Protein AF-A0A9P7ZSE9-F1 (afdb_monomer_lite)

Foldseek 3Di:
DPDPDDDDDDPVLLVVLLVLLVLLLVLLVVLLVLLVVQCVPPPDPLSNLSVVQVNPLSVLSNVVSVVQVVQCVVVVDPDTDDLVVQLVSLVVSLVSLVRSLVVLCCSPVVVCVVVVVPPVPDPVCPVSVVVVVSSVVSSVSSVVSNVSSVVSNVSSVVVVVVVVVPDPPPDDDPDPPDPDDDDDDPDPPPDPDDDDDDPPDPPDDPPPDDPPDPDDPPPPDPCPVDDDPDDDPPDDDDDDDDDDDDDDDDDDDDDDPDDDDDDDDDDDDDDDDD

Secondary structure (DSSP, 8-state):
-PPPPPP-S-HHHHHHHHHHHHHHHHHHHHHHHHHHHHHHHT-SGGGGHHHHHTHHHHHHHHHHHHHHHHHHHHTTSS--S-HHHHHHHHHHHHHHHHHHHHHHHHHHHHHHHHHHTT-TTSTTHHHHHHHHHHHHHHHHHHHHHHHHHHHHHHHHHHHHHHHHHHSPP---------TT----------------PPTT------TT-PPPTT----------SS----------PPPPPP--------------------------PPP---

Organism: NCBI:txid2614577

pLDDT: mean 72.02, std 20.5, range [39.0, 98.5]

Radius of gyration: 32.4 Å; chains: 1; bounding box: 63×88×104 Å

Sequence (274 aa):
MKPPPPHVSPRSMWLSKVIFRILSAIFSIVLIGLSAYIGTRWGGDYYYGPLVIMLPPACVGLIWDLAEMVAVLVRGGHRGTHPGAVVAMDLLLWLGFIVAVVFYALYYLGDIYYYGSYWFEDESLSEIGKTIIISRVMIALGSIEVAIHLLLFIFGCYETSIRNRRTPPVVYIPGPMGYGMPPTSQQPQHFSQYGAHAPGQPIMLPVGQAPPAGYVAYSYGPQDGRASQQYDASTVSPPPQEPSPVHTAYTPAHGDWRNSYQPAQASGQPNVGA

Structure (mmCIF, N/CA/C/O backbone):
data_AF-A0A9P7ZSE9-F1
#
_entry.id   AF-A0A9P7ZSE9-F1
#
loop_
_atom_site.group_PDB
_atom_site.id
_atom_site.type_symbol
_atom_site.label_atom_id
_atom_site.label_alt_id
_atom_site.label_comp_id
_atom_site.label_asym_id
_atom_site.label_entity_id
_atom_site.label_seq_id
_atom_site.pdbx_PDB_ins_code
_atom_site.Cartn_x
_atom_site.Cartn_y
_atom_site.Cartn_z
_atom_site.occupancy
_atom_site.B_iso_or_equiv
_atom_site.auth_seq_id
_atom_site.auth_comp_id
_atom_site.auth_asym_id
_atom_site.auth_atom_id
_atom_site.pdbx_PDB_model_num
ATOM 1 N N . MET A 1 1 ? -33.580 2.553 22.063 1.00 53.19 1 MET A N 1
ATOM 2 C CA . MET A 1 1 ? -32.300 2.089 21.479 1.00 53.19 1 MET A CA 1
ATOM 3 C C . MET A 1 1 ? -31.166 2.647 22.325 1.00 53.19 1 MET A C 1
ATOM 5 O O . MET A 1 1 ? -31.126 3.854 22.520 1.00 53.19 1 MET A O 1
ATOM 9 N N . LYS A 1 2 ? -30.307 1.800 22.904 1.00 57.03 2 LYS A N 1
ATOM 10 C CA . LYS A 1 2 ? -29.176 2.269 23.719 1.00 57.03 2 LYS A CA 1
ATOM 11 C C . LYS A 1 2 ? -28.122 2.862 22.773 1.00 57.03 2 LYS A C 1
ATOM 13 O O . LYS A 1 2 ? -27.769 2.173 21.812 1.00 57.03 2 LYS A O 1
ATOM 18 N N . PRO A 1 3 ? -27.651 4.106 22.982 1.00 58.75 3 PRO A N 1
ATOM 19 C CA . PRO A 1 3 ? -26.607 4.666 22.141 1.00 58.75 3 PRO A CA 1
ATOM 20 C C . PRO A 1 3 ? -25.379 3.768 22.262 1.00 58.75 3 PRO A C 1
ATOM 22 O O . PRO A 1 3 ? -25.067 3.277 23.355 1.00 58.75 3 PRO A O 1
ATOM 25 N N . PRO A 1 4 ? -24.714 3.470 21.146 1.00 54.97 4 PRO A N 1
ATOM 26 C CA . PRO A 1 4 ? -23.640 2.518 21.192 1.00 54.97 4 PRO A CA 1
ATOM 27 C C . PRO A 1 4 ? -22.432 3.186 21.880 1.00 54.97 4 PRO A C 1
ATOM 29 O O . PRO A 1 4 ? -22.302 4.412 21.843 1.00 54.97 4 PRO A O 1
ATOM 32 N N . PRO A 1 5 ? -21.562 2.410 22.547 1.00 60.94 5 PRO A N 1
ATOM 33 C CA . PRO A 1 5 ? -20.561 2.962 23.452 1.00 60.94 5 PRO A CA 1
ATOM 34 C C . PRO A 1 5 ? -19.643 3.982 22.753 1.00 60.94 5 PRO A C 1
ATOM 36 O O . PRO A 1 5 ? -19.322 3.803 21.565 1.00 60.94 5 PRO A O 1
ATOM 39 N N . PRO A 1 6 ? -19.248 5.055 23.469 1.00 60.56 6 PRO A N 1
ATOM 40 C CA . PRO A 1 6 ? -18.463 6.145 22.912 1.00 60.56 6 PRO A CA 1
ATOM 41 C C . PRO A 1 6 ? -17.130 5.625 22.377 1.00 60.56 6 PRO A C 1
ATOM 43 O O . PRO A 1 6 ? -16.455 4.801 22.994 1.00 60.56 6 PRO A O 1
ATOM 46 N N . HIS A 1 7 ? -16.786 6.093 21.181 1.00 58.97 7 HIS A N 1
ATOM 47 C CA . HIS A 1 7 ? -15.551 5.733 20.504 1.00 58.97 7 HIS A CA 1
ATOM 48 C C . HIS A 1 7 ? -14.333 6.164 21.328 1.00 58.97 7 HIS A C 1
ATOM 50 O O . HIS A 1 7 ? -14.293 7.258 21.884 1.00 58.97 7 HIS A O 1
ATOM 56 N N . VAL A 1 8 ? -13.333 5.288 21.374 1.00 66.00 8 VAL A N 1
ATOM 57 C CA . VAL A 1 8 ? -12.271 5.317 22.382 1.00 66.00 8 VAL A CA 1
ATOM 58 C C . VAL A 1 8 ? -10.878 5.627 21.819 1.00 66.00 8 VAL A C 1
ATOM 60 O O . VAL A 1 8 ? -9.921 5.660 22.598 1.00 66.00 8 VAL A O 1
ATOM 63 N N . SER A 1 9 ? -10.741 5.841 20.502 1.00 72.94 9 SER A N 1
ATOM 64 C CA . SER A 1 9 ? -9.459 6.231 19.898 1.00 72.94 9 SER A CA 1
ATOM 65 C C . SER A 1 9 ? -9.289 7.765 19.881 1.00 72.94 9 SER A C 1
ATOM 67 O O . SER A 1 9 ? -10.264 8.485 19.626 1.00 72.94 9 SER A O 1
ATOM 69 N N . PRO A 1 10 ? -8.086 8.288 20.205 1.00 84.44 10 PRO A N 1
ATOM 70 C CA . PRO A 1 10 ? -7.788 9.717 20.137 1.00 84.44 10 PRO A CA 1
ATOM 71 C C . PRO A 1 10 ? -7.936 10.258 18.710 1.00 84.44 10 PRO A C 1
ATOM 73 O O . PRO A 1 10 ? -7.556 9.593 17.747 1.00 84.44 10 PRO A O 1
ATOM 76 N N . ARG A 1 11 ? -8.407 11.504 18.564 1.00 85.62 11 ARG A N 1
ATOM 77 C CA . ARG A 1 11 ? -8.577 12.152 17.246 1.00 85.62 11 ARG A CA 1
ATOM 78 C C . ARG A 1 11 ? -7.286 12.197 16.422 1.00 85.62 11 ARG A C 1
ATOM 80 O O . ARG A 1 11 ? -7.346 12.052 15.208 1.00 85.62 11 ARG A O 1
ATOM 87 N N . SER A 1 12 ? -6.135 12.373 17.073 1.00 88.88 12 SER A N 1
ATOM 88 C CA . SER A 1 12 ? -4.824 12.405 16.412 1.00 88.88 12 SER A CA 1
ATOM 89 C C . SER A 1 12 ? -4.481 11.078 15.738 1.00 88.88 12 SER A C 1
ATOM 91 O O . SER A 1 12 ? -4.048 11.076 14.594 1.00 88.88 12 SER A O 1
ATOM 93 N N . MET A 1 13 ? -4.742 9.951 16.404 1.00 87.62 13 MET A N 1
ATOM 94 C CA . MET A 1 13 ? -4.498 8.615 15.855 1.00 87.62 13 MET A CA 1
ATOM 95 C C . MET A 1 13 ? -5.380 8.335 14.640 1.00 87.62 13 MET A C 1
ATOM 97 O O . MET A 1 13 ? -4.898 7.848 13.619 1.00 87.62 13 MET A O 1
ATOM 101 N N . TRP A 1 14 ? -6.664 8.690 14.738 1.00 88.00 14 TRP A N 1
ATOM 102 C CA . TRP A 1 14 ? -7.587 8.574 13.614 1.00 88.00 14 TRP A CA 1
ATOM 103 C C . TRP A 1 14 ? -7.123 9.416 12.417 1.00 88.00 14 TRP A C 1
ATOM 105 O O . TRP A 1 14 ? -7.073 8.909 11.299 1.00 88.00 14 TRP A O 1
ATOM 115 N N . LEU A 1 15 ? -6.717 10.668 12.656 1.00 91.25 15 LEU A N 1
ATOM 116 C CA . LEU A 1 15 ? -6.238 11.559 11.602 1.00 91.25 15 LEU A CA 1
ATOM 117 C C . LEU A 1 15 ? -4.964 11.024 10.936 1.00 91.25 15 LEU A C 1
ATOM 119 O O . LEU A 1 15 ? -4.900 10.978 9.711 1.00 91.25 15 LEU A O 1
ATOM 123 N N . SER A 1 16 ? -3.978 10.570 11.718 1.00 93.00 16 SER A N 1
ATOM 124 C CA . SER A 1 16 ? -2.752 9.972 11.176 1.00 93.00 16 SER A CA 1
ATOM 125 C C . SER A 1 16 ? -3.065 8.778 10.277 1.00 93.00 16 SER A C 1
ATOM 127 O O . SER A 1 16 ? -2.546 8.705 9.168 1.00 93.00 16 SER A O 1
ATOM 129 N N . LYS A 1 17 ? -3.965 7.884 10.704 1.00 91.06 17 LYS A N 1
ATOM 130 C CA . LYS A 1 17 ? -4.388 6.734 9.895 1.00 91.06 17 LYS A CA 1
ATOM 131 C C . LYS A 1 17 ? -4.985 7.170 8.553 1.00 91.06 17 LYS A C 1
ATOM 133 O O . LYS A 1 17 ? -4.623 6.608 7.524 1.00 91.06 17 LYS A O 1
ATOM 138 N N . VAL A 1 18 ? -5.863 8.175 8.553 1.00 92.81 18 VAL A N 1
ATOM 139 C CA . VAL A 1 18 ? -6.465 8.710 7.318 1.00 92.81 18 VAL A CA 1
ATOM 140 C C . VAL A 1 18 ? -5.400 9.309 6.396 1.00 92.81 18 VAL A C 1
ATOM 142 O O . VAL A 1 18 ? -5.420 9.041 5.199 1.00 92.81 18 VAL A O 1
ATOM 145 N N . ILE A 1 19 ? -4.441 10.062 6.941 1.00 95.94 19 ILE A N 1
ATOM 146 C CA . ILE A 1 19 ? -3.346 10.650 6.155 1.00 95.94 19 ILE A CA 1
ATOM 147 C C . ILE A 1 19 ? -2.501 9.555 5.496 1.00 95.94 19 ILE A C 1
ATOM 149 O O . ILE A 1 19 ? -2.250 9.626 4.295 1.00 95.94 19 ILE A O 1
ATOM 153 N N . PHE A 1 20 ? -2.105 8.522 6.245 1.00 96.31 20 PHE A N 1
ATOM 154 C CA . PHE A 1 20 ? -1.320 7.413 5.695 1.00 96.31 20 PHE A CA 1
ATOM 155 C C . PHE A 1 20 ? -2.062 6.655 4.588 1.00 96.31 20 PHE A C 1
ATOM 157 O O . PHE A 1 20 ? -1.445 6.314 3.586 1.00 96.31 20 PHE A O 1
ATOM 164 N N . ARG A 1 21 ? -3.382 6.464 4.719 1.00 95.44 21 ARG A N 1
ATOM 165 C CA . ARG A 1 21 ? -4.220 5.858 3.668 1.00 95.44 21 ARG A CA 1
ATOM 166 C C . ARG A 1 21 ? -4.267 6.691 2.392 1.00 95.44 21 ARG A C 1
ATOM 168 O O . ARG A 1 21 ? -4.155 6.147 1.304 1.00 95.44 21 ARG A O 1
ATOM 175 N N . ILE A 1 22 ? -4.414 8.010 2.516 1.00 96.94 22 ILE A N 1
ATOM 176 C CA . ILE A 1 22 ? -4.432 8.906 1.351 1.00 96.94 22 ILE A CA 1
ATOM 177 C C . ILE A 1 22 ? -3.069 8.900 0.652 1.00 96.94 22 ILE A C 1
ATOM 179 O O . ILE A 1 22 ? -3.011 8.844 -0.573 1.00 96.94 22 ILE A O 1
ATOM 183 N N . LEU A 1 23 ? -1.976 8.944 1.419 1.00 97.25 23 LEU A N 1
ATOM 184 C CA . LEU A 1 23 ? -0.624 8.891 0.860 1.00 97.25 23 LEU A CA 1
ATOM 185 C C . LEU A 1 23 ? -0.355 7.564 0.140 1.00 97.25 23 LEU A C 1
ATOM 187 O O . LEU A 1 23 ? 0.152 7.594 -0.977 1.00 97.25 23 LEU A O 1
ATOM 191 N N . SER A 1 24 ? -0.743 6.436 0.740 1.00 97.81 24 SER A N 1
ATOM 192 C CA . SER A 1 24 ? -0.636 5.109 0.116 1.00 97.81 24 SER A CA 1
ATOM 193 C C . SER A 1 24 ? -1.448 5.038 -1.182 1.00 97.81 24 SER A C 1
ATOM 195 O O . SER A 1 24 ? -0.899 4.752 -2.241 1.00 97.81 24 SER A O 1
ATOM 197 N N . ALA A 1 25 ? -2.704 5.497 -1.181 1.00 97.81 25 ALA A N 1
ATOM 198 C CA . ALA A 1 25 ? -3.510 5.557 -2.401 1.00 97.81 25 ALA A CA 1
ATOM 199 C C . ALA A 1 25 ? -2.848 6.389 -3.522 1.00 97.81 25 ALA A C 1
ATOM 201 O O . ALA A 1 25 ? -2.865 5.984 -4.687 1.00 97.81 25 ALA A O 1
ATOM 202 N N . ILE A 1 26 ? -2.234 7.534 -3.193 1.00 98.19 26 ILE A N 1
ATOM 203 C CA . ILE A 1 26 ? -1.509 8.368 -4.168 1.00 98.19 26 ILE A CA 1
ATOM 204 C C . ILE A 1 26 ? -0.297 7.617 -4.731 1.00 98.19 26 ILE A C 1
ATOM 206 O O . ILE A 1 26 ? -0.114 7.584 -5.951 1.00 98.19 26 ILE A O 1
ATOM 210 N N . PHE A 1 27 ? 0.525 7.006 -3.878 1.00 97.81 27 PHE A N 1
ATOM 211 C CA . PHE A 1 27 ? 1.708 6.266 -4.322 1.00 97.81 27 PHE A CA 1
ATOM 212 C C . PHE A 1 27 ? 1.340 5.038 -5.152 1.00 97.81 27 PHE A C 1
ATOM 214 O O . PHE A 1 27 ? 1.951 4.819 -6.200 1.00 97.81 27 PHE A O 1
ATOM 221 N N . SER A 1 28 ? 0.285 4.320 -4.780 1.00 97.81 28 SER A N 1
ATOM 222 C CA . SER A 1 28 ? -0.258 3.210 -5.558 1.00 97.81 28 SER A CA 1
ATOM 223 C C . SER A 1 28 ? -0.744 3.650 -6.945 1.00 97.81 28 SER A C 1
ATOM 225 O O . SER A 1 28 ? -0.414 2.997 -7.935 1.00 97.81 28 SER A O 1
ATOM 227 N N . ILE A 1 29 ? -1.431 4.795 -7.074 1.00 98.06 29 ILE A N 1
ATOM 228 C CA . ILE A 1 29 ? -1.812 5.355 -8.389 1.00 98.06 29 ILE A CA 1
ATOM 229 C C . ILE A 1 29 ? -0.571 5.671 -9.235 1.00 98.06 29 ILE A C 1
ATOM 231 O O . ILE A 1 29 ? -0.534 5.340 -10.424 1.00 98.06 29 ILE A O 1
ATOM 235 N N . VAL A 1 30 ? 0.459 6.280 -8.638 1.00 97.81 30 VAL A N 1
ATOM 236 C CA . VAL A 1 30 ? 1.716 6.581 -9.341 1.00 97.81 30 VAL A CA 1
ATOM 237 C C . VAL A 1 30 ? 2.416 5.292 -9.781 1.00 97.81 30 VAL A C 1
ATOM 239 O O . VAL A 1 30 ? 2.847 5.203 -10.928 1.00 97.81 30 VAL A O 1
ATOM 242 N N . LEU A 1 31 ? 2.482 4.270 -8.924 1.00 97.00 31 LEU A N 1
ATOM 243 C CA . LEU A 1 31 ? 3.073 2.971 -9.256 1.00 97.00 31 LEU A CA 1
ATOM 244 C C . LEU A 1 31 ? 2.327 2.270 -10.395 1.00 97.00 31 LEU A C 1
ATOM 246 O O . LEU A 1 31 ? 2.973 1.742 -11.302 1.00 97.00 31 LEU A O 1
ATOM 250 N N . ILE A 1 32 ? 0.992 2.304 -10.395 1.00 97.19 32 ILE A N 1
ATOM 251 C CA . ILE A 1 32 ? 0.166 1.777 -11.492 1.00 97.19 32 ILE A CA 1
ATOM 252 C C . ILE A 1 32 ? 0.481 2.526 -12.793 1.00 97.19 32 ILE A C 1
ATOM 254 O O . ILE A 1 32 ? 0.742 1.894 -13.817 1.00 97.19 32 ILE A O 1
ATOM 258 N N . GLY A 1 33 ? 0.517 3.862 -12.751 1.00 95.94 33 GLY A N 1
ATOM 259 C CA . GLY A 1 33 ? 0.819 4.698 -13.913 1.00 95.94 33 GLY A CA 1
ATOM 260 C C . GLY A 1 33 ? 2.215 4.446 -14.489 1.00 95.94 33 GLY A C 1
ATOM 261 O O . GLY A 1 33 ? 2.354 4.279 -15.699 1.00 95.94 33 GLY A O 1
ATOM 262 N N . LEU A 1 34 ? 3.240 4.351 -13.636 1.00 94.25 34 LEU A N 1
ATOM 263 C CA . LEU A 1 34 ? 4.611 4.047 -14.060 1.00 94.25 34 LEU A CA 1
ATOM 264 C C . LEU A 1 34 ? 4.739 2.622 -14.614 1.00 94.25 34 LEU A C 1
ATOM 266 O O . LEU A 1 34 ? 5.392 2.426 -15.639 1.00 94.25 34 LEU A O 1
ATOM 270 N N . SER A 1 35 ? 4.068 1.646 -13.995 1.00 93.00 35 SER A N 1
ATOM 271 C CA . SER A 1 35 ? 4.046 0.260 -14.485 1.00 93.00 35 SER A CA 1
ATOM 272 C C . SER A 1 35 ? 3.395 0.171 -15.868 1.00 93.00 35 SER A C 1
ATOM 274 O O . SER A 1 35 ? 3.948 -0.451 -16.775 1.00 93.00 35 SER A O 1
ATOM 276 N N . ALA A 1 36 ? 2.253 0.843 -16.058 1.00 92.56 36 ALA A N 1
ATOM 277 C CA . ALA A 1 36 ? 1.565 0.925 -17.345 1.00 92.56 36 ALA A CA 1
ATOM 278 C C . ALA A 1 36 ? 2.401 1.662 -18.403 1.00 92.56 36 ALA A C 1
ATOM 280 O O . ALA A 1 36 ? 2.474 1.219 -19.550 1.00 92.56 36 ALA A O 1
ATOM 281 N N . TYR A 1 37 ? 3.068 2.755 -18.023 1.00 91.25 37 TYR A N 1
ATOM 282 C CA . TYR A 1 37 ? 3.947 3.506 -18.917 1.00 91.25 37 TYR A CA 1
ATOM 283 C C . TYR A 1 37 ? 5.105 2.644 -19.432 1.00 91.25 37 TYR A C 1
ATOM 285 O O . TYR A 1 37 ? 5.305 2.562 -20.644 1.00 91.25 37 TYR A O 1
ATOM 293 N N . ILE A 1 38 ? 5.830 1.952 -18.544 1.00 87.31 38 ILE A N 1
ATOM 294 C CA . ILE A 1 38 ? 6.940 1.079 -18.960 1.00 87.31 38 ILE A CA 1
ATOM 295 C C . ILE A 1 38 ? 6.422 -0.054 -19.851 1.00 87.31 38 ILE A C 1
ATOM 297 O O . ILE A 1 38 ? 6.959 -0.270 -20.938 1.00 87.31 38 ILE A O 1
ATOM 301 N N . GLY A 1 39 ? 5.352 -0.731 -19.427 1.00 85.94 39 GLY A N 1
ATOM 302 C CA . GLY A 1 39 ? 4.828 -1.894 -20.140 1.00 85.94 39 GLY A CA 1
ATOM 303 C C . GLY A 1 39 ? 4.244 -1.592 -21.522 1.00 85.94 39 GLY A C 1
ATOM 304 O O . GLY A 1 39 ? 4.263 -2.456 -22.393 1.00 85.94 39 GLY A O 1
ATOM 305 N N . THR A 1 40 ? 3.744 -0.374 -21.752 1.00 86.12 40 THR A N 1
ATOM 306 C CA . THR A 1 40 ? 3.218 0.040 -23.068 1.00 86.12 40 THR A CA 1
ATOM 307 C C . THR A 1 40 ? 4.285 0.629 -23.983 1.00 86.12 40 THR A C 1
ATOM 309 O O . THR A 1 40 ? 4.188 0.487 -25.202 1.00 86.12 40 THR A O 1
ATOM 312 N N . ARG A 1 41 ? 5.306 1.291 -23.426 1.00 82.38 41 ARG A N 1
ATOM 313 C CA . ARG A 1 41 ? 6.327 1.988 -24.216 1.00 82.38 41 ARG A CA 1
ATOM 314 C C . ARG A 1 41 ? 7.380 1.050 -24.803 1.00 82.38 41 ARG A C 1
ATOM 316 O O . ARG A 1 41 ? 7.856 1.311 -25.905 1.00 82.38 41 ARG A O 1
ATOM 323 N N . TRP A 1 42 ? 7.721 -0.017 -24.088 1.00 72.31 42 TRP A N 1
ATOM 324 C CA . TRP A 1 42 ? 8.862 -0.887 -24.390 1.00 72.31 42 TRP A CA 1
ATOM 325 C C . TRP A 1 42 ? 8.432 -2.316 -24.732 1.00 72.31 42 TRP A C 1
ATOM 327 O O . TRP A 1 42 ? 9.071 -3.263 -24.300 1.00 72.31 42 TRP A O 1
ATOM 337 N N . GLY A 1 43 ? 7.320 -2.470 -25.464 1.00 56.97 43 GLY A N 1
ATOM 338 C CA . GLY A 1 43 ? 6.690 -3.761 -25.772 1.00 56.97 43 GLY A CA 1
ATOM 339 C C . GLY A 1 43 ? 7.691 -4.850 -26.178 1.00 56.97 43 GLY A C 1
ATOM 340 O O . GLY A 1 43 ? 8.187 -4.864 -27.301 1.00 56.97 43 GLY A O 1
ATOM 341 N N . GLY A 1 44 ? 7.985 -5.745 -25.237 1.00 66.38 44 GLY A N 1
ATOM 342 C CA . GLY A 1 44 ? 8.951 -6.831 -25.343 1.00 66.38 44 GLY A CA 1
ATOM 343 C C . GLY A 1 44 ? 8.979 -7.613 -24.030 1.00 66.38 44 GLY A C 1
ATOM 344 O O . GLY A 1 44 ? 8.745 -7.037 -22.966 1.00 66.38 44 GLY A O 1
ATOM 345 N N . ASP A 1 45 ? 9.250 -8.918 -24.099 1.00 65.12 45 ASP A N 1
ATOM 346 C CA . ASP A 1 45 ? 9.060 -9.865 -22.985 1.00 65.12 45 ASP A CA 1
ATOM 347 C C . ASP A 1 45 ? 9.769 -9.447 -21.681 1.00 65.12 45 ASP A C 1
ATOM 349 O O . ASP A 1 45 ? 9.260 -9.676 -20.584 1.00 65.12 45 ASP A O 1
ATOM 353 N N . TYR A 1 46 ? 10.901 -8.746 -21.792 1.00 64.06 46 TYR A N 1
ATOM 354 C CA . TYR A 1 46 ? 11.692 -8.258 -20.657 1.00 64.06 46 TYR A CA 1
ATOM 355 C C . TYR A 1 46 ? 11.068 -7.076 -19.894 1.00 64.06 46 TYR A C 1
ATOM 357 O O . TYR A 1 46 ? 11.369 -6.882 -18.714 1.00 64.06 46 TYR A O 1
ATOM 365 N N . TYR A 1 47 ? 10.189 -6.291 -20.524 1.00 71.25 47 TYR A N 1
ATOM 366 C CA . TYR A 1 47 ? 9.665 -5.035 -19.966 1.00 71.25 47 TYR A CA 1
ATOM 367 C C . TYR A 1 47 ? 8.312 -5.184 -19.259 1.00 71.25 47 TYR A C 1
ATOM 369 O O . TYR A 1 47 ? 7.782 -4.210 -18.723 1.00 71.25 47 TYR A O 1
ATOM 377 N N . TYR A 1 48 ? 7.769 -6.404 -19.190 1.00 81.38 48 TYR A N 1
ATOM 378 C CA . TYR A 1 48 ? 6.559 -6.708 -18.418 1.00 81.38 48 TYR A CA 1
ATOM 379 C C . TYR A 1 48 ? 6.829 -6.913 -16.920 1.00 81.38 48 TYR A C 1
ATOM 381 O O . TYR A 1 48 ? 5.883 -6.964 -16.135 1.00 81.38 48 TYR A O 1
ATOM 389 N N . GLY A 1 49 ? 8.095 -6.968 -16.491 1.00 83.94 49 GLY A N 1
ATOM 390 C CA . GLY A 1 49 ? 8.483 -7.122 -15.083 1.00 83.94 49 GLY A CA 1
ATOM 391 C C . GLY A 1 49 ? 7.750 -6.184 -14.102 1.00 83.94 49 GLY A C 1
ATOM 392 O O . GLY A 1 49 ? 7.165 -6.678 -13.138 1.00 83.94 49 GLY A O 1
ATOM 393 N N . PRO A 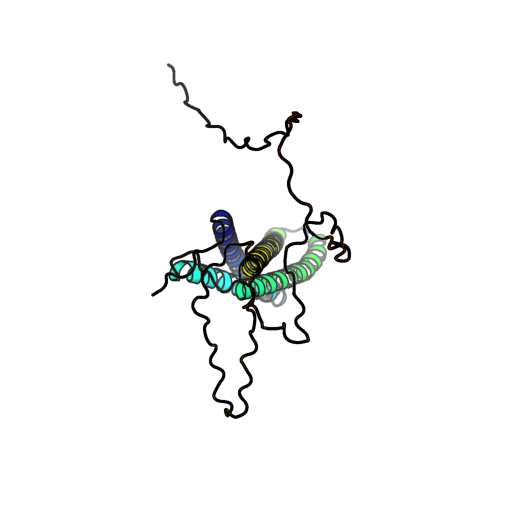1 50 ? 7.681 -4.857 -14.338 1.00 85.56 50 PRO A N 1
ATOM 394 C CA . PRO A 1 50 ? 6.969 -3.932 -13.456 1.00 85.5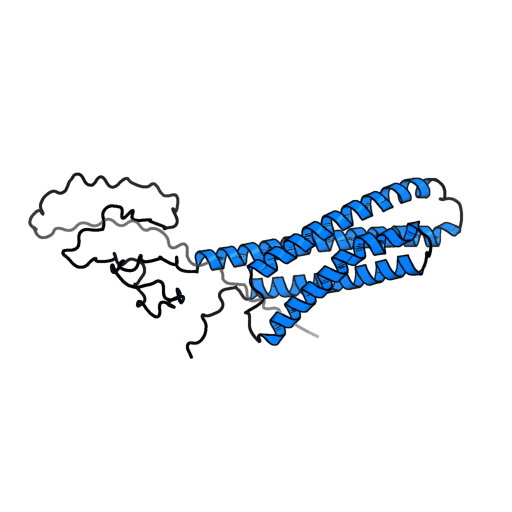6 50 PRO A CA 1
ATOM 395 C C . PRO A 1 50 ? 5.460 -4.212 -13.414 1.00 85.56 50 PRO A C 1
ATOM 397 O O . PRO A 1 50 ? 4.851 -4.154 -12.347 1.00 85.56 50 PRO A O 1
ATOM 400 N N . LEU A 1 51 ? 4.863 -4.581 -14.554 1.00 88.12 51 LEU A N 1
ATOM 401 C CA . LEU A 1 51 ? 3.443 -4.933 -14.644 1.00 88.12 51 LEU A CA 1
ATOM 402 C C . LEU A 1 51 ? 3.104 -6.222 -13.894 1.00 88.12 51 LEU A C 1
ATOM 404 O O . LEU A 1 51 ? 2.012 -6.336 -13.355 1.00 88.12 51 LEU A O 1
ATOM 408 N N . VAL A 1 52 ? 4.009 -7.195 -13.852 1.00 91.25 52 VAL A N 1
ATOM 409 C CA . VAL A 1 52 ? 3.744 -8.473 -13.176 1.00 91.25 52 VAL A CA 1
ATOM 410 C C . VAL A 1 52 ? 4.067 -8.391 -11.685 1.00 91.25 52 VAL A C 1
ATOM 412 O O . VAL A 1 52 ? 3.366 -8.986 -10.872 1.00 91.25 52 VAL A O 1
ATOM 415 N N . ILE A 1 53 ? 5.107 -7.643 -11.312 1.00 93.12 53 ILE A N 1
ATOM 416 C CA . ILE A 1 53 ? 5.635 -7.633 -9.942 1.00 93.12 53 ILE A CA 1
ATOM 417 C C . ILE A 1 53 ? 5.012 -6.510 -9.101 1.00 93.12 53 ILE A C 1
ATOM 419 O O . ILE A 1 53 ? 4.568 -6.760 -7.983 1.00 93.12 53 ILE A O 1
ATOM 423 N N . MET A 1 54 ? 4.965 -5.278 -9.621 1.00 94.50 54 MET A N 1
ATOM 424 C CA . MET A 1 54 ? 4.562 -4.092 -8.845 1.00 94.50 54 MET A CA 1
ATOM 425 C C . MET A 1 54 ? 3.070 -3.775 -8.978 1.00 94.50 54 MET A C 1
ATOM 427 O O . MET A 1 54 ? 2.470 -3.253 -8.039 1.00 94.50 54 MET A O 1
ATOM 431 N N . LEU A 1 55 ? 2.452 -4.112 -10.115 1.00 95.12 55 LEU A N 1
ATOM 432 C CA . LEU A 1 55 ? 1.037 -3.818 -10.352 1.00 95.12 55 LEU A CA 1
ATOM 433 C C . LEU A 1 55 ? 0.093 -4.563 -9.392 1.00 95.12 55 LEU A C 1
ATOM 435 O O . LEU A 1 55 ? -0.799 -3.904 -8.857 1.00 95.12 55 LEU A O 1
ATOM 439 N N . PRO A 1 56 ? 0.241 -5.881 -9.122 1.00 96.56 56 PRO A N 1
ATOM 440 C CA . PRO A 1 56 ? -0.701 -6.578 -8.249 1.00 96.56 56 PRO A CA 1
ATOM 441 C C . PRO A 1 56 ? -0.795 -5.992 -6.829 1.00 96.56 56 PRO A C 1
ATOM 443 O O . PRO A 1 56 ? -1.914 -5.667 -6.423 1.00 96.56 56 PRO A O 1
ATOM 446 N N . PRO A 1 57 ? 0.306 -5.787 -6.072 1.00 97.19 57 PRO A N 1
ATOM 447 C CA . PRO A 1 57 ? 0.206 -5.205 -4.735 1.00 97.19 57 PRO A CA 1
ATOM 448 C C . PRO A 1 57 ? -0.288 -3.753 -4.765 1.00 97.19 57 PRO A C 1
ATOM 450 O O . PRO A 1 57 ? -1.080 -3.393 -3.900 1.00 97.19 57 PRO A O 1
ATOM 453 N N . ALA A 1 58 ? 0.075 -2.951 -5.775 1.00 97.62 58 ALA A N 1
ATOM 454 C CA . ALA A 1 58 ? -0.426 -1.579 -5.912 1.00 97.62 58 ALA A CA 1
ATOM 455 C C . ALA A 1 58 ? -1.944 -1.531 -6.165 1.00 97.62 58 ALA A C 1
ATOM 457 O O . ALA A 1 58 ? -2.653 -0.726 -5.566 1.00 97.62 58 ALA A O 1
ATOM 458 N N . CYS A 1 59 ? -2.476 -2.424 -7.005 1.00 98.00 59 CYS A N 1
ATOM 459 C CA . CYS A 1 59 ? -3.916 -2.524 -7.244 1.00 98.00 59 CYS A CA 1
ATOM 460 C C . CYS A 1 59 ? -4.674 -2.992 -5.996 1.00 98.00 59 CYS A C 1
ATOM 462 O O . CYS A 1 59 ? -5.702 -2.409 -5.650 1.00 98.00 59 CYS A O 1
ATOM 464 N N . VAL A 1 60 ? -4.180 -4.030 -5.311 1.00 98.12 60 VAL A N 1
ATOM 465 C CA . VAL A 1 60 ? -4.813 -4.527 -4.077 1.00 98.12 60 VAL A CA 1
ATOM 466 C C . VAL A 1 60 ? -4.747 -3.463 -2.978 1.00 98.12 60 VAL A C 1
ATOM 468 O O . VAL A 1 60 ? -5.751 -3.246 -2.299 1.00 98.12 60 VAL A O 1
ATOM 471 N N . GLY A 1 61 ? -3.615 -2.765 -2.847 1.00 97.62 61 GLY A N 1
ATOM 472 C CA . GLY A 1 61 ? -3.427 -1.649 -1.918 1.00 97.62 61 GLY A CA 1
ATOM 473 C C . GLY A 1 61 ? -4.408 -0.514 -2.185 1.00 97.62 61 GLY A C 1
ATOM 474 O O . GLY A 1 61 ? -5.167 -0.141 -1.294 1.00 97.62 61 GLY A O 1
ATOM 475 N N . LEU A 1 62 ? -4.513 -0.066 -3.439 1.00 97.94 62 LEU A N 1
ATOM 476 C CA . LEU A 1 62 ? -5.448 0.987 -3.831 1.00 97.94 62 LEU A CA 1
ATOM 477 C C . LEU A 1 62 ? -6.911 0.608 -3.561 1.00 97.94 62 LEU A C 1
ATOM 479 O O . LEU A 1 62 ? -7.665 1.408 -3.007 1.00 97.94 62 LEU A O 1
ATOM 483 N N . ILE A 1 63 ? -7.328 -0.610 -3.926 1.00 97.88 63 ILE A N 1
ATOM 484 C CA . ILE A 1 63 ? -8.693 -1.092 -3.652 1.00 97.88 63 ILE A CA 1
ATOM 485 C C . ILE A 1 63 ? -8.955 -1.101 -2.145 1.00 97.88 63 ILE A C 1
ATOM 487 O O . ILE A 1 63 ? -10.030 -0.692 -1.700 1.00 97.88 63 ILE A O 1
ATOM 491 N N . TRP A 1 64 ? -7.980 -1.555 -1.361 1.00 97.25 64 TRP A N 1
ATOM 492 C CA . TRP A 1 64 ? -8.082 -1.612 0.089 1.00 97.25 64 TRP A CA 1
ATOM 493 C C . TRP A 1 64 ? -8.174 -0.217 0.726 1.00 97.25 64 TRP A C 1
ATOM 495 O O . TRP A 1 64 ? -9.060 0.020 1.552 1.00 97.25 64 TRP A O 1
ATOM 505 N N . ASP A 1 65 ? -7.335 0.729 0.305 1.00 96.31 65 ASP A N 1
ATOM 506 C CA . ASP A 1 65 ? -7.370 2.101 0.810 1.00 96.31 65 ASP A CA 1
ATOM 507 C C . ASP A 1 65 ? -8.688 2.794 0.465 1.00 96.31 65 ASP A C 1
ATOM 509 O O . ASP A 1 65 ? -9.294 3.433 1.329 1.00 96.31 65 ASP A O 1
ATOM 513 N N . LEU A 1 66 ? -9.194 2.602 -0.758 1.00 95.25 66 LEU A N 1
ATOM 514 C CA . LEU A 1 66 ? -10.506 3.106 -1.164 1.00 95.25 66 LEU A CA 1
ATOM 515 C C . LEU A 1 66 ? -11.635 2.470 -0.348 1.00 95.25 66 LEU A C 1
ATOM 517 O O . LEU A 1 66 ? -12.538 3.182 0.093 1.00 95.25 66 LEU A O 1
ATOM 521 N N . ALA A 1 67 ? -11.587 1.158 -0.101 1.00 94.62 67 ALA A N 1
ATOM 522 C CA . ALA A 1 67 ? -12.586 0.471 0.713 1.00 94.62 67 ALA A CA 1
ATOM 523 C C . ALA A 1 67 ? -12.625 1.022 2.148 1.00 94.62 67 ALA A C 1
ATOM 525 O O . ALA A 1 67 ? -13.708 1.272 2.684 1.00 94.62 67 ALA A O 1
ATOM 526 N N . GLU A 1 68 ? -11.462 1.278 2.753 1.00 92.94 68 GLU A N 1
ATOM 527 C CA . GLU A 1 68 ? -11.374 1.868 4.091 1.00 92.94 68 GLU A CA 1
ATOM 528 C C . GLU A 1 68 ? -11.841 3.334 4.094 1.00 92.94 68 GLU A C 1
ATOM 530 O O . GLU A 1 68 ? -12.595 3.735 4.985 1.00 92.94 68 GLU A O 1
ATOM 535 N N . MET A 1 69 ? -11.468 4.130 3.084 1.00 90.56 69 MET A N 1
ATOM 536 C CA . MET A 1 69 ? -11.943 5.512 2.938 1.00 90.56 69 MET A CA 1
ATOM 537 C C . MET A 1 69 ? -13.469 5.566 2.797 1.00 90.56 69 MET A C 1
ATOM 539 O O . MET A 1 69 ? -14.128 6.323 3.512 1.00 90.56 69 MET A O 1
ATOM 543 N N . VAL A 1 70 ? -14.051 4.719 1.946 1.00 92.50 70 VAL A N 1
ATOM 544 C CA . VAL A 1 70 ? -15.507 4.610 1.778 1.00 92.50 70 VAL A CA 1
ATOM 545 C C . VAL A 1 70 ? -16.171 4.158 3.079 1.00 92.50 70 VAL A C 1
ATOM 547 O O . VAL A 1 70 ? -17.184 4.735 3.476 1.00 92.50 70 VAL A O 1
ATOM 550 N N . ALA A 1 71 ? -15.596 3.186 3.792 1.00 91.25 71 ALA A N 1
ATOM 551 C CA . ALA A 1 71 ? -16.128 2.731 5.075 1.00 91.25 71 ALA A CA 1
ATOM 552 C C . ALA A 1 71 ? -16.164 3.855 6.125 1.00 91.25 71 ALA A C 1
ATOM 554 O O . ALA A 1 71 ? -17.130 3.944 6.888 1.00 91.25 71 ALA A O 1
ATOM 555 N N . VAL A 1 72 ? -15.149 4.725 6.146 1.00 87.19 72 VAL A N 1
ATOM 556 C CA . VAL A 1 72 ? -15.097 5.903 7.028 1.00 87.19 72 VAL A CA 1
ATOM 557 C C . VAL A 1 72 ? -16.150 6.943 6.633 1.00 87.19 72 VAL A C 1
ATOM 559 O O . VAL A 1 72 ? -16.834 7.466 7.514 1.00 87.19 72 VAL A O 1
ATOM 562 N N . LEU A 1 73 ? -16.323 7.212 5.335 1.00 87.00 73 LEU A N 1
ATOM 563 C CA . LEU A 1 73 ? -17.300 8.189 4.838 1.00 87.00 73 LEU A CA 1
ATOM 564 C C . LEU A 1 73 ? -18.748 7.737 5.081 1.00 87.00 73 LEU A C 1
ATOM 566 O O . LEU A 1 73 ? -19.554 8.502 5.607 1.00 87.00 73 LEU A O 1
ATOM 570 N N . VAL A 1 74 ? -19.077 6.483 4.753 1.00 89.88 74 VAL A N 1
ATOM 571 C CA . VAL A 1 74 ? -20.452 5.955 4.840 1.00 89.88 74 VAL A CA 1
ATOM 572 C C . VAL A 1 74 ? -20.911 5.789 6.287 1.00 89.88 74 VAL A C 1
ATOM 574 O O . VAL A 1 74 ? -22.077 6.025 6.599 1.00 89.88 74 VAL A O 1
ATOM 577 N N . ARG A 1 75 ? -20.018 5.393 7.202 1.00 83.81 75 ARG A N 1
ATOM 578 C CA . ARG A 1 75 ? -20.398 5.147 8.604 1.00 83.81 75 ARG A CA 1
ATOM 579 C C . ARG A 1 75 ? -20.509 6.418 9.448 1.00 83.81 75 ARG A C 1
ATOM 581 O O . ARG A 1 75 ? -20.849 6.306 10.627 1.00 83.81 75 ARG A O 1
ATOM 588 N N . GLY A 1 76 ? -20.264 7.599 8.867 1.00 63.94 76 GLY A N 1
ATOM 589 C CA . GLY A 1 76 ? -20.595 8.902 9.461 1.00 63.94 76 GLY A CA 1
ATOM 590 C C . GLY A 1 76 ? -19.995 9.147 10.849 1.00 63.94 76 GLY A C 1
ATOM 591 O O . GLY A 1 76 ? -20.529 9.922 11.638 1.00 63.94 76 GLY A O 1
ATOM 592 N N . GLY A 1 77 ? -18.908 8.455 11.188 1.00 63.25 77 GLY A N 1
ATOM 593 C CA . GLY A 1 77 ? -18.312 8.486 12.515 1.00 63.25 77 GLY A CA 1
ATOM 594 C C . GLY A 1 77 ? -17.021 7.684 12.570 1.00 63.25 77 GLY A C 1
ATOM 595 O O . GLY A 1 77 ? -16.724 6.894 11.681 1.00 63.25 77 GLY A O 1
ATOM 596 N N . HIS A 1 78 ? -16.260 7.840 13.656 1.00 65.38 78 HIS A N 1
ATOM 597 C CA . HIS A 1 78 ? -14.969 7.171 13.883 1.00 65.38 78 HIS A CA 1
ATOM 598 C C . HIS A 1 78 ? -15.044 5.622 13.969 1.00 65.38 78 HIS A C 1
ATOM 600 O O . HIS A 1 78 ? -14.113 4.966 14.424 1.00 65.38 78 HIS A O 1
ATOM 606 N N . ARG A 1 79 ? -16.156 4.993 13.571 1.00 67.50 79 ARG A N 1
ATOM 607 C CA . ARG A 1 79 ? -16.332 3.537 13.546 1.00 67.50 79 ARG A CA 1
ATOM 608 C C . ARG A 1 79 ? -15.914 2.986 12.187 1.00 67.50 79 ARG A C 1
ATOM 610 O O . ARG A 1 79 ? -16.749 2.745 11.319 1.00 67.50 79 ARG A O 1
ATOM 617 N N . GLY A 1 80 ? -14.606 2.802 12.033 1.00 69.50 80 GLY A N 1
ATOM 618 C CA . GLY A 1 80 ? -14.011 2.153 10.866 1.00 69.50 80 GLY A CA 1
ATOM 619 C C . GLY A 1 80 ? -14.297 0.650 10.784 1.00 69.50 80 GLY A C 1
ATOM 620 O O . GLY A 1 80 ? -15.045 0.079 11.586 1.00 69.50 80 GLY A O 1
ATOM 621 N N . THR A 1 81 ? -13.683 0.015 9.790 1.00 84.38 81 THR A N 1
ATOM 622 C CA . THR A 1 81 ? -13.665 -1.438 9.578 1.00 84.38 81 THR A CA 1
ATOM 623 C C . THR A 1 81 ? -13.176 -2.184 10.822 1.00 84.38 81 THR A C 1
ATOM 625 O O . THR A 1 81 ? -12.521 -1.617 11.702 1.00 84.38 81 THR A O 1
ATOM 628 N N . HIS A 1 82 ? -13.545 -3.463 10.943 1.00 87.31 82 HIS A N 1
ATOM 629 C CA . HIS A 1 82 ? -13.145 -4.293 12.077 1.00 87.31 82 HIS A CA 1
ATOM 630 C C . HIS A 1 82 ? -11.616 -4.234 12.260 1.00 87.31 82 HIS A C 1
ATOM 632 O O . HIS A 1 82 ? -10.891 -4.467 11.292 1.00 87.31 82 HIS A O 1
ATOM 638 N N . PRO A 1 83 ? -11.102 -3.949 13.472 1.00 85.81 83 PRO A N 1
ATOM 639 C CA . PRO A 1 83 ? -9.682 -3.666 13.682 1.00 85.81 83 PRO A CA 1
ATOM 640 C C . PRO A 1 83 ? -8.809 -4.861 13.289 1.00 85.81 83 PRO A C 1
ATOM 642 O O . PRO A 1 83 ? -7.761 -4.679 12.687 1.00 85.81 83 PRO A O 1
ATOM 645 N N . GLY A 1 84 ? -9.293 -6.088 13.516 1.00 89.56 84 GLY A N 1
ATOM 646 C CA . GLY A 1 84 ? -8.600 -7.298 13.073 1.00 89.56 84 GLY A CA 1
ATOM 647 C C . GLY A 1 84 ? -8.513 -7.447 11.549 1.00 89.56 84 GLY A C 1
ATOM 648 O O . GLY A 1 84 ? -7.504 -7.932 11.055 1.00 89.56 84 GLY A O 1
ATOM 649 N N . ALA A 1 85 ? -9.524 -6.995 10.794 1.00 92.12 85 ALA A N 1
ATOM 650 C CA . ALA A 1 85 ? -9.477 -7.049 9.330 1.00 92.12 85 ALA A CA 1
ATOM 651 C C . ALA A 1 85 ? -8.457 -6.045 8.780 1.00 92.12 85 ALA A C 1
ATOM 653 O O . ALA A 1 85 ? -7.705 -6.370 7.869 1.00 92.12 85 ALA A O 1
ATOM 654 N N . VAL A 1 86 ? -8.386 -4.860 9.397 1.00 93.00 86 VAL A N 1
ATOM 655 C CA . VAL A 1 86 ? -7.384 -3.845 9.056 1.00 93.00 86 VAL A CA 1
ATOM 656 C C . VAL A 1 86 ? -5.971 -4.370 9.292 1.00 93.00 86 VAL A C 1
ATOM 658 O O . VAL A 1 86 ? -5.145 -4.316 8.389 1.00 93.00 86 VAL A O 1
ATOM 661 N N . VAL A 1 87 ? -5.722 -4.966 10.462 1.00 95.62 87 VAL A N 1
ATOM 662 C CA . VAL A 1 87 ? -4.422 -5.568 10.799 1.00 95.62 87 VAL A CA 1
ATOM 663 C C . VAL A 1 87 ? -4.017 -6.648 9.795 1.00 95.62 87 VAL A C 1
ATOM 665 O O . VAL A 1 87 ? -2.879 -6.648 9.335 1.00 95.62 87 VAL A O 1
ATOM 668 N N . ALA A 1 88 ? -4.931 -7.558 9.446 1.00 96.50 88 ALA A N 1
ATOM 669 C CA . ALA A 1 88 ? -4.630 -8.651 8.524 1.00 96.50 88 ALA A CA 1
ATOM 670 C C . ALA A 1 88 ? -4.290 -8.148 7.111 1.00 96.50 88 ALA A C 1
ATOM 672 O O . ALA A 1 88 ? -3.322 -8.614 6.513 1.00 96.50 88 ALA A O 1
ATOM 673 N N . MET A 1 89 ? -5.056 -7.183 6.595 1.00 96.50 89 MET A N 1
ATOM 674 C CA . MET A 1 89 ? -4.846 -6.644 5.250 1.00 96.50 89 MET A CA 1
ATOM 675 C C . MET A 1 89 ? -3.574 -5.803 5.147 1.00 96.50 89 MET A C 1
ATOM 677 O O . MET A 1 89 ? -2.820 -5.983 4.194 1.00 96.50 89 MET A O 1
ATOM 681 N N . ASP A 1 90 ? -3.282 -4.948 6.133 1.00 96.81 90 ASP A N 1
ATOM 682 C CA . ASP A 1 90 ? -2.039 -4.166 6.132 1.00 96.81 90 ASP A CA 1
ATOM 683 C C . ASP A 1 90 ? -0.799 -5.059 6.266 1.00 96.81 90 ASP A C 1
ATOM 685 O O . ASP A 1 90 ? 0.212 -4.791 5.625 1.00 96.81 90 ASP A O 1
ATOM 689 N N . LEU A 1 91 ? -0.881 -6.154 7.033 1.00 97.31 91 LEU A N 1
ATOM 690 C CA . LEU A 1 91 ? 0.198 -7.142 7.112 1.00 97.31 91 LEU A CA 1
ATOM 691 C C . LEU A 1 91 ? 0.431 -7.843 5.765 1.00 97.31 91 LEU A C 1
ATOM 693 O O . LEU A 1 91 ? 1.576 -8.020 5.350 1.00 97.31 91 LEU A O 1
ATOM 697 N N . LEU A 1 92 ? -0.648 -8.242 5.084 1.00 97.81 92 LEU A N 1
ATOM 698 C CA . LEU A 1 92 ? -0.570 -8.895 3.777 1.00 97.81 92 LEU A CA 1
ATOM 699 C C . LEU A 1 92 ? 0.011 -7.950 2.722 1.00 97.81 92 LEU A C 1
ATOM 701 O O . LEU A 1 92 ? 0.895 -8.355 1.970 1.00 97.81 92 LEU A O 1
ATOM 705 N N . LEU A 1 93 ? -0.442 -6.695 2.695 1.00 97.44 93 LEU A N 1
ATOM 706 C CA . LEU A 1 93 ? 0.080 -5.668 1.792 1.00 97.44 93 LEU A CA 1
ATOM 707 C C . LEU A 1 93 ? 1.545 -5.352 2.088 1.00 97.44 93 LEU A C 1
ATOM 709 O O . LEU A 1 93 ? 2.346 -5.300 1.162 1.00 97.44 93 LEU A O 1
ATOM 713 N N . TRP A 1 94 ? 1.923 -5.231 3.361 1.00 98.38 94 TRP A N 1
ATOM 714 C CA . TRP A 1 94 ? 3.313 -5.040 3.769 1.00 98.38 94 TRP A CA 1
ATOM 715 C C . TRP A 1 94 ? 4.229 -6.157 3.247 1.00 98.38 94 TRP A C 1
ATOM 717 O O . TRP A 1 94 ? 5.245 -5.873 2.609 1.00 98.38 94 TRP A O 1
ATOM 727 N N . LEU A 1 95 ? 3.849 -7.424 3.450 1.00 97.94 95 LEU A N 1
ATOM 728 C CA . LEU A 1 95 ? 4.596 -8.570 2.920 1.00 97.94 95 LEU A CA 1
ATOM 729 C C . LEU A 1 95 ? 4.614 -8.578 1.387 1.00 97.94 95 LEU A C 1
ATOM 731 O O . LEU A 1 95 ? 5.665 -8.806 0.788 1.00 97.94 95 LEU A O 1
ATOM 735 N N . GLY A 1 96 ? 3.472 -8.300 0.755 1.00 97.56 96 GLY A N 1
ATOM 736 C CA . GLY A 1 96 ? 3.345 -8.233 -0.699 1.00 97.56 96 GLY A CA 1
ATOM 737 C C . GLY A 1 96 ? 4.269 -7.185 -1.316 1.00 97.56 96 GLY A C 1
ATOM 738 O O . GLY A 1 96 ? 4.988 -7.489 -2.266 1.00 97.56 96 GLY A O 1
ATOM 739 N N . PHE A 1 97 ? 4.320 -5.983 -0.739 1.00 98.06 97 PHE A N 1
ATOM 740 C CA . PHE A 1 97 ? 5.218 -4.922 -1.187 1.00 98.06 97 PHE A CA 1
ATOM 741 C C . PHE A 1 97 ? 6.689 -5.237 -0.909 1.00 98.06 97 PHE A C 1
ATOM 743 O O . PHE A 1 97 ? 7.516 -4.935 -1.763 1.00 98.06 97 PHE A O 1
ATOM 750 N N . ILE A 1 98 ? 7.043 -5.884 0.211 1.00 98.00 98 ILE A N 1
ATOM 751 C CA . ILE A 1 98 ? 8.431 -6.330 0.441 1.00 98.00 98 ILE A CA 1
ATOM 752 C C . ILE A 1 98 ? 8.870 -7.286 -0.663 1.00 98.00 98 ILE A C 1
ATOM 754 O O . ILE A 1 98 ? 9.924 -7.082 -1.266 1.00 98.00 98 ILE A O 1
ATOM 758 N N . VAL A 1 99 ? 8.062 -8.312 -0.940 1.00 97.38 99 VAL A N 1
ATOM 759 C CA . VAL A 1 99 ? 8.365 -9.289 -1.990 1.00 97.38 99 VAL A CA 1
ATOM 760 C C . VAL A 1 99 ? 8.481 -8.576 -3.335 1.00 97.38 99 VAL A C 1
ATOM 762 O O . VAL A 1 99 ? 9.491 -8.734 -4.015 1.00 97.38 99 VAL A O 1
ATOM 765 N N . ALA A 1 100 ? 7.514 -7.729 -3.689 1.00 96.12 100 ALA A N 1
ATOM 766 C CA . ALA A 1 100 ? 7.534 -7.003 -4.952 1.00 96.12 100 ALA A CA 1
ATOM 767 C C . ALA A 1 100 ? 8.770 -6.104 -5.098 1.00 96.12 100 ALA A C 1
ATOM 769 O O . ALA A 1 100 ? 9.470 -6.196 -6.102 1.00 96.12 100 ALA A O 1
ATOM 770 N N . VAL A 1 101 ? 9.094 -5.293 -4.087 1.00 96.50 101 VAL A N 1
ATOM 771 C CA . VAL A 1 101 ? 10.245 -4.379 -4.117 1.00 96.50 101 VAL A CA 1
ATOM 772 C C . VAL A 1 101 ? 11.560 -5.146 -4.195 1.00 96.50 101 VAL A C 1
ATOM 774 O O . VAL A 1 101 ? 12.410 -4.782 -5.002 1.00 96.50 101 VAL A O 1
ATOM 777 N N . VAL A 1 102 ? 11.740 -6.210 -3.406 1.00 95.69 102 VAL A N 1
ATOM 778 C CA . VAL A 1 102 ? 12.982 -7.001 -3.411 1.00 95.69 102 VAL A CA 1
ATOM 779 C C . VAL A 1 102 ? 13.166 -7.723 -4.743 1.00 95.69 102 VAL A C 1
ATOM 781 O O . VAL A 1 102 ? 14.239 -7.626 -5.334 1.00 95.69 102 VAL A O 1
ATOM 784 N N . PHE A 1 103 ? 12.135 -8.404 -5.253 1.00 93.62 103 PHE A N 1
ATOM 785 C CA . PHE A 1 103 ? 12.223 -9.083 -6.550 1.00 93.62 103 PHE A CA 1
ATOM 786 C C . PHE A 1 103 ? 12.435 -8.089 -7.692 1.00 93.62 103 PHE A C 1
ATOM 788 O O . PHE A 1 103 ? 13.296 -8.317 -8.540 1.00 93.62 103 PHE A O 1
ATOM 795 N N . TYR A 1 104 ? 11.710 -6.968 -7.693 1.00 91.69 104 TYR A N 1
ATOM 796 C CA . TYR A 1 104 ? 11.878 -5.919 -8.695 1.00 91.69 104 TYR A CA 1
ATOM 797 C C . TYR A 1 104 ? 13.285 -5.315 -8.647 1.00 91.69 104 TYR A C 1
ATOM 799 O O . TYR A 1 104 ? 13.921 -5.149 -9.686 1.00 91.69 104 TYR A O 1
ATOM 807 N N . ALA A 1 105 ? 13.801 -5.042 -7.445 1.00 91.50 105 ALA A N 1
ATOM 808 C CA . ALA A 1 105 ? 15.150 -4.538 -7.244 1.00 91.50 105 ALA A CA 1
ATOM 809 C C . ALA A 1 105 ? 16.202 -5.533 -7.745 1.00 91.50 105 ALA A C 1
ATOM 811 O O . ALA A 1 105 ? 17.059 -5.140 -8.524 1.00 91.50 105 ALA A O 1
ATOM 812 N N . LEU A 1 106 ? 16.133 -6.810 -7.362 1.00 89.19 106 LEU A N 1
ATOM 813 C CA . LEU A 1 106 ? 17.104 -7.819 -7.802 1.00 89.19 106 LEU A CA 1
ATOM 814 C C . LEU A 1 106 ? 17.073 -8.032 -9.320 1.00 89.19 106 LEU A C 1
ATOM 816 O O . LEU A 1 106 ? 18.132 -8.097 -9.941 1.00 89.19 106 LEU A O 1
ATOM 820 N N . TYR A 1 107 ? 15.876 -8.088 -9.910 1.00 84.75 107 TYR A N 1
ATOM 821 C CA . TYR A 1 107 ? 15.699 -8.257 -11.350 1.00 84.75 107 TYR A CA 1
ATOM 822 C C . TYR A 1 107 ? 16.267 -7.064 -12.135 1.00 84.75 107 TYR A C 1
ATOM 824 O O . TYR A 1 107 ? 17.064 -7.255 -13.047 1.00 84.75 107 TYR A O 1
ATOM 832 N N . TYR A 1 108 ? 15.933 -5.826 -11.746 1.00 77.94 108 TYR A N 1
ATOM 833 C CA . TYR A 1 108 ? 16.352 -4.635 -12.494 1.00 77.94 108 TYR A CA 1
ATOM 834 C C . TYR A 1 108 ? 17.750 -4.118 -12.136 1.00 77.94 108 TYR A C 1
ATOM 836 O O . TYR A 1 108 ? 18.468 -3.692 -13.033 1.00 77.94 108 TYR A O 1
ATOM 844 N N . LEU A 1 109 ? 18.175 -4.122 -10.866 1.00 72.88 109 LEU A N 1
ATOM 845 C CA . LEU A 1 109 ? 19.525 -3.656 -10.504 1.00 72.88 109 LEU A CA 1
ATOM 846 C C . LEU A 1 109 ? 20.611 -4.589 -11.045 1.00 72.88 109 LEU A C 1
ATOM 848 O O . LEU A 1 109 ? 21.667 -4.092 -11.432 1.00 72.88 109 LEU A O 1
ATOM 852 N N . GLY A 1 110 ? 20.354 -5.901 -11.102 1.00 68.94 110 GLY A N 1
ATOM 853 C CA . GLY A 1 110 ? 21.288 -6.863 -11.688 1.00 68.94 110 GLY A CA 1
ATOM 854 C C . GLY A 1 110 ? 21.519 -6.609 -13.178 1.00 68.94 110 GLY A C 1
ATOM 855 O O . GLY A 1 110 ? 22.663 -6.542 -13.624 1.00 68.94 110 GLY A O 1
ATOM 856 N N . ASP A 1 111 ? 20.438 -6.385 -13.924 1.00 67.25 111 ASP A N 1
ATOM 857 C CA . ASP A 1 111 ? 20.488 -6.202 -15.376 1.00 67.25 111 ASP A CA 1
ATOM 858 C C . ASP A 1 111 ? 21.010 -4.805 -15.768 1.00 67.25 111 ASP A C 1
ATOM 860 O O . ASP A 1 111 ? 21.878 -4.653 -16.630 1.00 67.25 111 ASP A O 1
ATOM 864 N N . ILE A 1 112 ? 20.576 -3.760 -15.050 1.00 64.31 112 ILE A N 1
ATOM 865 C CA . ILE A 1 112 ? 21.022 -2.377 -15.283 1.00 64.31 112 ILE A CA 1
ATOM 866 C C . ILE A 1 112 ? 22.524 -2.217 -15.030 1.00 64.31 112 ILE A C 1
ATOM 868 O O . ILE A 1 112 ? 23.178 -1.476 -15.762 1.00 64.31 112 ILE A O 1
ATOM 872 N N . TYR A 1 113 ? 23.087 -2.868 -14.007 1.00 63.38 113 TYR A N 1
ATOM 873 C CA . TYR A 1 113 ? 24.525 -2.764 -13.735 1.00 63.38 113 TYR A CA 1
ATOM 874 C C . TYR A 1 113 ? 25.356 -3.434 -14.837 1.00 63.38 113 TYR A C 1
ATOM 876 O O . TYR A 1 113 ? 26.415 -2.927 -15.201 1.00 63.38 113 TYR A O 1
ATOM 884 N N . TYR A 1 114 ? 24.848 -4.531 -15.403 1.00 64.75 114 TYR A N 1
ATOM 885 C CA . TYR A 1 114 ? 25.503 -5.272 -16.476 1.00 64.75 114 TYR A CA 1
ATOM 886 C C . TYR A 1 114 ? 25.473 -4.522 -17.818 1.00 64.75 114 TYR A C 1
ATOM 888 O O . TYR A 1 114 ? 26.503 -4.386 -18.479 1.00 64.75 114 TYR A O 1
ATOM 896 N N . TYR A 1 115 ? 24.318 -3.974 -18.205 1.00 58.53 115 TYR A N 1
ATOM 897 C CA . TYR A 1 115 ? 24.184 -3.215 -19.454 1.00 58.53 115 TYR A CA 1
ATOM 898 C C . TYR A 1 115 ? 24.711 -1.780 -19.339 1.00 58.53 115 TYR A C 1
ATOM 900 O O . TYR A 1 115 ? 25.265 -1.244 -20.298 1.00 58.53 115 TYR A O 1
ATOM 908 N N . GLY A 1 116 ? 24.603 -1.159 -18.164 1.00 56.72 116 GLY A N 1
ATOM 909 C CA . GLY A 1 116 ? 25.052 0.211 -17.934 1.00 56.72 116 GLY A CA 1
ATOM 910 C C . GLY A 1 116 ? 26.542 0.407 -18.202 1.00 56.72 116 GLY A C 1
ATOM 911 O O . GLY A 1 116 ? 26.911 1.441 -18.736 1.00 56.72 116 GLY A O 1
ATOM 912 N N . SER A 1 117 ? 27.400 -0.576 -17.911 1.00 59.28 117 SER A N 1
ATOM 913 C CA . SER A 1 117 ? 28.847 -0.452 -18.142 1.00 59.28 117 SER A CA 1
ATOM 914 C C . SER A 1 117 ? 29.276 -0.580 -19.608 1.00 59.28 117 SER A C 1
ATOM 916 O O . SER A 1 117 ? 30.394 -0.191 -19.928 1.00 59.28 117 SER A O 1
ATOM 918 N N . TYR A 1 118 ? 28.431 -1.129 -20.489 1.00 56.50 118 TYR A N 1
ATOM 919 C CA . TYR A 1 118 ? 28.802 -1.440 -21.879 1.00 56.50 118 TYR A CA 1
ATOM 920 C C . TYR A 1 118 ? 28.429 -0.354 -22.898 1.00 56.50 118 TYR A C 1
ATOM 922 O O . TYR A 1 118 ? 29.044 -0.293 -23.956 1.00 56.50 118 TYR A O 1
ATOM 930 N N . TRP A 1 119 ? 27.444 0.498 -22.600 1.00 54.34 119 TRP A N 1
ATOM 931 C CA . TRP A 1 119 ? 26.802 1.366 -23.602 1.00 54.34 119 TRP A CA 1
ATOM 932 C C . TRP A 1 119 ? 26.946 2.872 -23.320 1.00 54.34 119 TRP A C 1
ATOM 934 O O . TRP A 1 119 ? 26.162 3.674 -23.818 1.00 54.34 119 TRP A O 1
ATOM 944 N N . PHE A 1 120 ? 27.943 3.281 -22.527 1.00 54.47 120 PHE A N 1
ATOM 945 C CA . PHE A 1 120 ? 28.139 4.685 -22.125 1.00 54.47 120 PHE A CA 1
ATOM 946 C C . PHE A 1 120 ? 28.631 5.638 -23.236 1.00 54.47 120 PHE A C 1
ATOM 948 O O . PHE A 1 120 ? 28.826 6.816 -22.947 1.00 54.47 120 PHE A O 1
ATOM 955 N N . GLU A 1 121 ? 28.810 5.183 -24.479 1.00 56.22 121 GLU A N 1
ATOM 956 C CA . GLU A 1 121 ? 29.451 5.994 -25.527 1.00 56.22 121 GLU A CA 1
ATOM 957 C C . GLU A 1 121 ? 28.523 6.581 -26.606 1.00 56.22 121 GLU A C 1
ATOM 959 O O . GLU A 1 121 ? 28.997 7.439 -27.343 1.00 56.22 121 GLU A O 1
ATOM 964 N N . ASP A 1 122 ? 27.229 6.236 -26.701 1.00 52.38 122 ASP A N 1
ATOM 965 C CA . ASP A 1 122 ? 26.423 6.671 -27.864 1.00 52.38 122 ASP A CA 1
ATOM 966 C C . ASP A 1 122 ? 24.997 7.170 -27.542 1.00 52.38 122 ASP A C 1
ATOM 968 O O . ASP A 1 122 ? 24.331 6.673 -26.628 1.00 52.38 122 ASP A O 1
ATOM 972 N N . GLU A 1 123 ? 24.505 8.146 -28.319 1.00 50.88 123 GLU A N 1
ATOM 973 C CA . GLU A 1 123 ? 23.294 8.984 -28.114 1.00 50.88 123 GLU A CA 1
ATOM 974 C C . GLU A 1 123 ? 21.970 8.229 -27.821 1.00 50.88 123 GLU A C 1
ATOM 976 O O . GLU A 1 123 ? 20.992 8.818 -27.345 1.00 50.88 123 GLU A O 1
ATOM 981 N N . SER A 1 124 ? 21.937 6.906 -28.006 1.00 52.91 124 SER A N 1
ATOM 982 C CA . SER A 1 124 ? 20.870 5.999 -27.539 1.00 52.91 124 SER A CA 1
ATOM 983 C C . SER A 1 124 ? 20.693 5.948 -26.002 1.00 52.91 124 SER A C 1
ATOM 985 O O . SER A 1 124 ? 19.672 5.469 -25.498 1.00 52.91 124 SER A O 1
ATOM 987 N N . LEU A 1 125 ? 21.642 6.524 -25.254 1.00 56.75 125 LEU A N 1
ATOM 988 C CA . LEU A 1 125 ? 21.669 6.696 -23.794 1.00 56.75 125 LEU A CA 1
ATOM 989 C C . LEU A 1 125 ? 20.431 7.372 -23.181 1.00 56.75 125 LEU A C 1
ATOM 991 O O . LEU A 1 125 ? 20.105 7.112 -22.018 1.00 56.75 125 LEU A O 1
ATOM 995 N N . SER A 1 126 ? 19.733 8.244 -23.917 1.00 67.62 126 SER A N 1
ATOM 996 C CA . SER A 1 126 ? 18.669 9.067 -23.318 1.00 67.62 126 SER A CA 1
ATOM 997 C C . SER A 1 126 ? 17.457 8.251 -22.851 1.00 67.62 126 SER A C 1
ATOM 999 O O . SER A 1 126 ? 16.884 8.544 -21.801 1.00 67.62 126 SER A O 1
ATOM 1001 N N . GLU A 1 127 ? 17.078 7.200 -23.575 1.00 71.06 127 GLU A N 1
ATOM 1002 C CA . GLU A 1 127 ? 15.880 6.422 -23.255 1.00 71.06 127 GLU A CA 1
ATOM 1003 C C . GLU A 1 127 ? 16.147 5.292 -22.244 1.00 71.06 127 GLU A C 1
ATOM 1005 O O . GLU A 1 127 ? 15.334 5.045 -21.343 1.00 71.06 127 GLU A O 1
ATOM 1010 N N . ILE A 1 128 ? 17.323 4.659 -22.317 1.00 72.69 128 ILE A N 1
ATOM 1011 C CA . ILE A 1 128 ? 17.776 3.694 -21.303 1.00 72.69 128 ILE A CA 1
ATOM 1012 C C . ILE A 1 128 ? 17.958 4.415 -19.960 1.00 72.69 128 ILE A C 1
ATOM 1014 O O . ILE A 1 128 ? 17.462 3.949 -18.932 1.00 72.69 128 ILE A O 1
ATOM 1018 N N . GLY A 1 129 ? 18.573 5.604 -19.969 1.00 75.44 129 GLY A N 1
ATOM 1019 C CA . GLY A 1 129 ? 18.724 6.447 -18.783 1.00 75.44 129 GLY A CA 1
ATOM 1020 C C . GLY A 1 129 ? 17.385 6.809 -18.134 1.00 75.44 129 GLY A C 1
ATOM 1021 O O . GLY A 1 129 ? 17.241 6.687 -16.915 1.00 75.44 129 GLY A O 1
ATOM 1022 N N . LYS A 1 130 ? 16.367 7.168 -18.932 1.00 81.69 130 LYS A N 1
ATOM 1023 C CA . LYS A 1 130 ? 15.000 7.406 -18.429 1.00 81.69 130 LYS A CA 1
ATOM 1024 C C . LYS A 1 130 ? 14.428 6.172 -17.737 1.00 81.69 130 LYS A C 1
ATOM 1026 O O . LYS A 1 130 ? 13.894 6.293 -16.638 1.00 81.69 130 LYS A O 1
ATOM 1031 N N . THR A 1 131 ? 14.581 4.990 -18.330 1.00 81.00 131 THR A N 1
ATOM 1032 C CA . THR A 1 131 ? 14.074 3.735 -17.751 1.00 81.00 131 THR A CA 1
ATOM 1033 C C . THR A 1 131 ? 14.751 3.414 -16.417 1.00 81.00 131 THR A C 1
ATOM 1035 O O . THR A 1 131 ? 14.071 3.070 -15.452 1.00 81.00 131 THR A O 1
ATOM 1038 N N . ILE A 1 132 ? 16.068 3.619 -16.310 1.00 82.38 132 ILE A N 1
ATOM 1039 C CA . ILE A 1 132 ? 16.813 3.444 -15.051 1.00 82.38 132 ILE A CA 1
ATOM 1040 C C . ILE A 1 132 ? 16.290 4.394 -13.969 1.00 82.38 132 ILE A C 1
ATOM 1042 O O . ILE A 1 132 ? 16.067 3.977 -12.829 1.00 82.38 132 ILE A O 1
ATOM 1046 N N . ILE A 1 133 ? 16.090 5.669 -14.313 1.00 8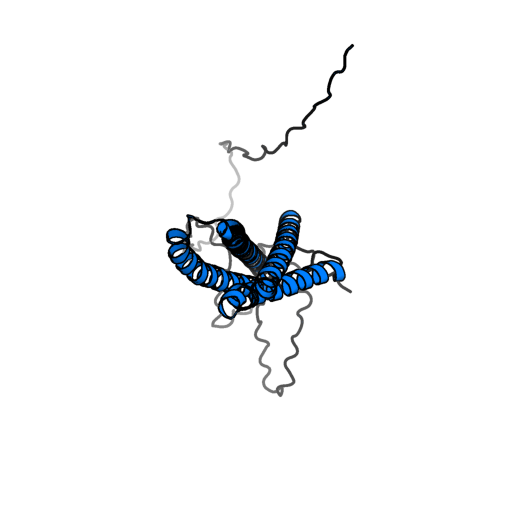6.25 133 ILE A N 1
ATOM 1047 C CA . ILE A 1 133 ? 15.569 6.672 -13.378 1.00 86.25 133 ILE A CA 1
ATOM 1048 C C . ILE A 1 133 ? 14.164 6.276 -12.914 1.00 86.25 133 ILE A C 1
ATOM 1050 O O . ILE A 1 133 ? 13.912 6.265 -11.709 1.00 86.25 133 ILE A O 1
ATOM 1054 N N . ILE A 1 134 ? 13.276 5.889 -13.833 1.00 89.12 134 ILE A N 1
ATOM 1055 C CA . ILE A 1 134 ? 11.913 5.463 -13.491 1.00 89.12 134 ILE A CA 1
ATOM 1056 C C . ILE A 1 134 ? 11.945 4.227 -12.584 1.00 89.12 134 ILE A C 1
ATOM 1058 O O . ILE A 1 134 ? 11.267 4.217 -11.559 1.00 89.12 134 ILE A O 1
ATOM 1062 N N . SER A 1 135 ? 12.773 3.223 -12.883 1.00 89.06 135 SER A N 1
ATOM 1063 C CA . SER A 1 135 ? 12.904 2.034 -12.032 1.00 89.06 135 SER A CA 1
ATOM 1064 C C . SER A 1 135 ? 13.389 2.375 -10.621 1.00 89.06 135 SER A C 1
ATOM 1066 O O . SER A 1 135 ? 12.856 1.840 -9.649 1.00 89.06 135 SER A O 1
ATOM 1068 N N . ARG A 1 136 ? 14.337 3.311 -10.472 1.00 90.06 136 ARG A N 1
ATOM 1069 C CA . ARG A 1 136 ? 14.769 3.804 -9.149 1.00 90.06 136 ARG A CA 1
ATOM 1070 C C . ARG A 1 136 ? 13.639 4.512 -8.405 1.00 90.06 136 ARG A C 1
ATOM 1072 O O . ARG A 1 136 ? 13.479 4.291 -7.206 1.00 90.06 136 ARG A O 1
ATOM 1079 N N . VAL A 1 137 ? 12.843 5.320 -9.106 1.00 93.69 137 VAL A N 1
ATOM 1080 C CA . VAL A 1 137 ? 11.656 5.972 -8.533 1.00 93.69 137 VAL A CA 1
ATOM 1081 C C . VAL A 1 137 ? 10.635 4.927 -8.078 1.00 93.69 137 VAL A C 1
ATOM 1083 O O . VAL A 1 137 ? 10.132 5.032 -6.964 1.00 93.69 137 VAL A O 1
ATOM 1086 N N . MET A 1 138 ? 10.376 3.882 -8.869 1.00 94.94 138 MET A N 1
ATOM 1087 C CA . MET A 1 138 ? 9.464 2.799 -8.483 1.00 94.94 138 MET A CA 1
ATOM 1088 C C . MET A 1 138 ? 9.945 2.038 -7.243 1.00 94.94 138 MET A C 1
ATOM 1090 O O . MET A 1 138 ? 9.139 1.767 -6.355 1.00 94.94 138 MET A O 1
ATOM 1094 N N . ILE A 1 139 ? 11.245 1.736 -7.141 1.00 94.88 139 ILE A N 1
ATOM 1095 C CA . ILE A 1 139 ? 11.835 1.101 -5.949 1.00 94.88 139 ILE A CA 1
ATOM 1096 C C . ILE A 1 139 ? 11.680 2.014 -4.727 1.00 94.88 139 ILE A C 1
ATOM 1098 O O . ILE A 1 139 ? 11.290 1.545 -3.657 1.00 94.88 139 ILE A O 1
ATOM 1102 N N . ALA A 1 140 ? 11.944 3.315 -4.879 1.00 96.62 140 ALA A N 1
ATOM 1103 C CA . ALA A 1 140 ? 11.803 4.281 -3.794 1.00 96.62 140 ALA A CA 1
ATOM 1104 C C . ALA A 1 140 ? 10.347 4.393 -3.314 1.00 96.62 140 ALA A C 1
ATOM 1106 O O . ALA A 1 140 ? 10.089 4.281 -2.118 1.00 96.62 140 ALA A O 1
ATOM 1107 N N . LEU A 1 141 ? 9.393 4.546 -4.237 1.00 97.56 141 LEU A N 1
ATOM 1108 C CA . LEU A 1 141 ? 7.964 4.610 -3.916 1.00 97.56 141 LEU A CA 1
ATOM 1109 C C . LEU A 1 141 ? 7.456 3.303 -3.300 1.00 97.56 141 LEU A C 1
ATOM 1111 O O . LEU A 1 141 ? 6.781 3.339 -2.278 1.00 97.56 141 LEU A O 1
ATOM 1115 N N . GLY A 1 142 ? 7.840 2.149 -3.850 1.00 97.44 142 GLY A N 1
ATOM 1116 C CA . GLY A 1 142 ? 7.499 0.852 -3.268 1.00 97.44 142 GLY A CA 1
ATOM 1117 C C . GLY A 1 142 ? 8.077 0.667 -1.861 1.00 97.44 142 GLY A C 1
ATOM 1118 O O . GLY A 1 142 ? 7.402 0.141 -0.983 1.00 97.44 142 GLY A O 1
ATOM 1119 N N . SER A 1 143 ? 9.293 1.156 -1.601 1.00 98.00 143 SER A N 1
ATOM 1120 C CA . SER A 1 143 ? 9.891 1.126 -0.256 1.00 98.00 143 SER A CA 1
ATOM 1121 C C . SER A 1 143 ? 9.133 2.021 0.730 1.00 98.00 143 SER A C 1
ATOM 1123 O O . SER A 1 143 ? 9.001 1.681 1.907 1.00 98.00 143 SER A O 1
ATOM 1125 N N . ILE A 1 144 ? 8.606 3.152 0.255 1.00 98.19 144 ILE A N 1
ATOM 1126 C CA . ILE A 1 144 ? 7.733 4.018 1.052 1.00 98.19 144 ILE A CA 1
ATOM 1127 C C . ILE A 1 144 ? 6.408 3.305 1.358 1.00 98.19 144 ILE A C 1
ATOM 1129 O O . ILE A 1 144 ? 5.973 3.347 2.506 1.00 98.19 144 ILE A O 1
ATOM 1133 N N . GLU A 1 145 ? 5.812 2.588 0.401 1.00 98.12 145 GLU A N 1
ATOM 1134 C CA . GLU A 1 145 ? 4.603 1.776 0.637 1.00 98.12 145 GLU A CA 1
ATOM 1135 C C . GLU A 1 145 ? 4.837 0.677 1.683 1.00 98.12 145 GLU A C 1
ATOM 1137 O O . GLU A 1 145 ? 4.019 0.495 2.588 1.00 98.12 145 GLU A O 1
ATOM 1142 N N . VAL A 1 146 ? 5.997 0.006 1.645 1.00 98.50 146 VAL A N 1
ATOM 1143 C CA . VAL A 1 146 ? 6.407 -0.931 2.708 1.00 98.50 146 VAL A CA 1
ATOM 1144 C C . VAL A 1 146 ? 6.390 -0.231 4.071 1.00 98.50 146 VAL A C 1
ATOM 1146 O O . VAL A 1 146 ? 5.816 -0.748 5.030 1.00 98.50 146 VAL A O 1
ATOM 1149 N N . ALA A 1 147 ? 6.982 0.959 4.184 1.00 98.25 147 ALA A N 1
ATOM 1150 C CA . ALA A 1 147 ? 6.994 1.692 5.448 1.00 98.25 147 ALA A CA 1
ATOM 1151 C C . ALA A 1 147 ? 5.580 2.114 5.891 1.00 98.25 147 ALA A C 1
ATOM 1153 O O . ALA A 1 147 ? 5.241 1.981 7.069 1.00 98.25 147 ALA A O 1
ATOM 1154 N N . ILE A 1 148 ? 4.738 2.581 4.967 1.00 98.00 148 ILE A N 1
ATOM 1155 C CA . ILE A 1 148 ? 3.372 3.025 5.270 1.00 98.00 148 ILE A CA 1
ATOM 1156 C C . ILE A 1 148 ? 2.508 1.860 5.760 1.00 98.00 148 ILE A C 1
ATOM 1158 O O . ILE A 1 148 ? 1.887 1.980 6.820 1.00 98.00 148 ILE A O 1
ATOM 1162 N N . HIS A 1 149 ? 2.500 0.722 5.063 1.00 97.88 149 HIS A N 1
ATOM 1163 C CA . HIS A 1 149 ? 1.717 -0.440 5.493 1.00 97.88 149 HIS A CA 1
ATOM 1164 C C . HIS A 1 149 ? 2.221 -1.031 6.813 1.00 97.88 149 HIS A C 1
ATOM 1166 O O . HIS A 1 149 ? 1.406 -1.454 7.634 1.00 97.88 149 HIS A O 1
ATOM 1172 N N . LEU A 1 150 ? 3.529 -0.971 7.089 1.00 97.69 150 LEU A N 1
ATOM 1173 C CA . LEU A 1 150 ? 4.064 -1.342 8.402 1.00 97.69 150 LEU A CA 1
ATOM 1174 C C . LEU A 1 150 ? 3.533 -0.424 9.514 1.00 97.69 150 LEU A C 1
ATOM 1176 O O . LEU A 1 150 ? 3.110 -0.903 10.567 1.00 97.69 150 LEU A O 1
ATOM 1180 N N . LEU A 1 151 ? 3.528 0.893 9.292 1.00 97.06 151 LEU A N 1
ATOM 1181 C CA . LEU A 1 151 ? 3.002 1.856 10.264 1.00 97.06 151 LEU A CA 1
ATOM 1182 C C . LEU A 1 151 ? 1.497 1.663 10.491 1.00 97.06 151 LEU A C 1
ATOM 1184 O O . LEU A 1 151 ? 1.043 1.654 11.638 1.00 97.06 151 LEU A O 1
ATOM 1188 N N . LEU A 1 152 ? 0.727 1.445 9.423 1.00 95.38 152 LEU A N 1
ATOM 1189 C CA . LEU A 1 152 ? -0.706 1.150 9.499 1.00 95.38 152 LEU A CA 1
ATOM 1190 C C . LEU A 1 152 ? -0.984 -0.160 10.251 1.00 95.38 152 LEU A C 1
ATOM 1192 O O . LEU A 1 152 ? -1.871 -0.193 11.109 1.00 95.38 152 LEU A O 1
ATOM 1196 N N . PHE A 1 153 ? -0.174 -1.196 10.022 1.00 96.62 153 PHE A N 1
ATOM 1197 C CA . PHE A 1 153 ? -0.222 -2.448 10.775 1.00 96.62 153 PHE A CA 1
ATOM 1198 C C . PHE A 1 153 ? 0.041 -2.231 12.273 1.00 96.62 153 PHE A C 1
ATOM 1200 O O . PHE A 1 153 ? -0.718 -2.730 13.112 1.00 96.62 153 PHE A O 1
ATOM 1207 N N . ILE A 1 154 ? 1.063 -1.443 12.631 1.00 96.12 154 ILE A N 1
ATOM 1208 C CA . ILE A 1 154 ? 1.370 -1.106 14.030 1.00 96.12 154 ILE A CA 1
ATOM 1209 C C . ILE A 1 154 ? 0.193 -0.361 14.671 1.00 96.12 154 ILE A C 1
ATOM 1211 O O . ILE A 1 154 ? -0.211 -0.699 15.789 1.00 96.12 154 ILE A O 1
ATOM 1215 N N . PHE A 1 155 ? -0.408 0.605 13.968 1.00 93.44 155 PHE A N 1
ATOM 1216 C CA . PHE A 1 155 ? -1.599 1.302 14.460 1.00 93.44 155 PHE A CA 1
ATOM 1217 C C . PHE A 1 155 ? -2.782 0.352 14.656 1.00 93.44 155 PHE A C 1
ATOM 1219 O O . PHE A 1 155 ? -3.442 0.411 15.696 1.00 93.44 155 PHE A O 1
ATOM 1226 N N . GLY A 1 156 ? -3.019 -0.569 13.721 1.00 92.31 156 GLY A N 1
ATOM 1227 C CA . GLY A 1 156 ? -4.057 -1.589 13.857 1.00 92.31 156 GLY A CA 1
ATOM 1228 C C . GLY A 1 156 ? -3.831 -2.507 15.066 1.00 92.31 156 GLY A C 1
ATOM 1229 O O . GLY A 1 156 ? -4.766 -2.781 15.830 1.00 92.31 156 GLY A O 1
ATOM 1230 N N . CYS A 1 157 ? -2.589 -2.942 15.292 1.00 94.50 157 CYS A N 1
ATOM 1231 C CA . CYS A 1 157 ? -2.215 -3.751 16.453 1.00 94.50 157 CYS A CA 1
ATOM 1232 C C . CYS A 1 157 ? -2.449 -2.989 17.761 1.00 94.50 157 CYS A C 1
ATOM 1234 O O . CYS A 1 157 ? -3.027 -3.526 18.710 1.00 94.50 157 CYS A O 1
ATOM 1236 N N . TYR A 1 158 ? -2.048 -1.718 17.804 1.00 92.75 158 TYR A N 1
ATOM 1237 C CA . TYR A 1 158 ? -2.229 -0.862 18.970 1.00 92.75 158 TYR A CA 1
ATOM 1238 C C . TYR A 1 158 ? -3.711 -0.620 19.285 1.00 92.75 158 TYR A C 1
ATOM 1240 O O . TYR A 1 158 ? -4.131 -0.777 20.435 1.00 92.75 158 TYR A O 1
ATOM 1248 N N . GLU A 1 159 ? -4.534 -0.320 18.276 1.00 90.00 159 GLU A N 1
ATOM 1249 C CA . GLU A 1 159 ? -5.982 -0.186 18.456 1.00 90.00 159 GLU A CA 1
ATOM 1250 C C . GLU A 1 159 ? -6.617 -1.480 18.975 1.00 90.00 159 GLU A C 1
ATOM 1252 O O . GLU A 1 159 ? -7.469 -1.438 19.868 1.00 90.00 159 GLU A O 1
ATOM 1257 N N . THR A 1 160 ? -6.194 -2.629 18.445 1.00 90.50 160 THR A N 1
ATOM 1258 C CA . THR A 1 160 ? -6.676 -3.942 18.889 1.00 90.5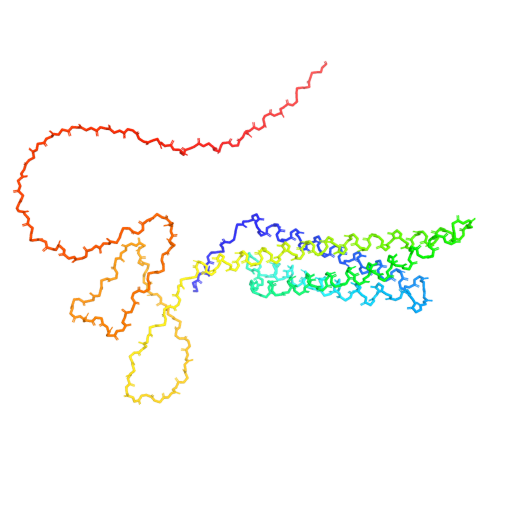0 160 THR A CA 1
ATOM 1259 C C . THR A 1 160 ? -6.283 -4.202 20.341 1.00 90.50 160 THR A C 1
ATOM 1261 O O . THR A 1 160 ? -7.128 -4.603 21.140 1.00 90.50 160 THR A O 1
ATOM 1264 N N . SER A 1 161 ? -5.043 -3.884 20.721 1.00 91.25 161 SER A N 1
ATOM 1265 C CA . SER A 1 161 ? -4.548 -4.000 22.097 1.00 91.25 161 SER A CA 1
ATOM 1266 C C . SER A 1 161 ? -5.339 -3.122 23.071 1.00 91.25 161 SER A C 1
ATOM 1268 O O . SER A 1 161 ? -5.785 -3.602 24.115 1.00 91.25 161 SER A O 1
ATOM 1270 N N . ILE A 1 162 ? -5.608 -1.859 22.715 1.00 88.31 162 ILE A N 1
ATOM 1271 C CA . ILE A 1 162 ? -6.444 -0.968 23.536 1.00 88.31 162 ILE A CA 1
ATOM 1272 C C . ILE A 1 162 ? -7.851 -1.538 23.706 1.00 88.31 162 ILE A C 1
ATOM 1274 O O . ILE A 1 162 ? -8.384 -1.531 24.817 1.00 88.31 162 ILE A O 1
ATOM 1278 N N . ARG A 1 163 ? -8.474 -2.008 22.620 1.00 85.00 163 ARG A N 1
ATOM 1279 C CA . ARG A 1 163 ? -9.827 -2.581 22.675 1.00 85.00 163 ARG A CA 1
ATOM 1280 C C . ARG A 1 163 ? -9.858 -3.843 23.531 1.00 85.00 163 ARG A C 1
ATOM 1282 O O . ARG A 1 163 ? -10.764 -3.974 24.348 1.00 85.00 163 ARG A O 1
ATOM 1289 N N . ASN A 1 164 ? -8.854 -4.709 23.409 1.00 87.38 164 ASN A N 1
ATOM 1290 C CA . ASN A 1 164 ? -8.732 -5.912 24.229 1.00 87.38 164 ASN A CA 1
ATOM 1291 C C . ASN A 1 164 ? -8.594 -5.569 25.722 1.00 87.38 164 ASN A C 1
ATOM 1293 O O . ASN A 1 164 ? -9.264 -6.164 26.554 1.00 87.38 164 ASN A O 1
ATOM 1297 N N . ARG A 1 165 ? -7.809 -4.538 26.065 1.00 84.88 165 ARG A N 1
ATOM 1298 C CA . ARG A 1 165 ? -7.659 -4.071 27.458 1.00 84.88 165 ARG A CA 1
ATOM 1299 C C . ARG A 1 165 ? -8.913 -3.398 28.024 1.00 84.88 165 ARG A C 1
ATOM 1301 O O . ARG A 1 165 ? -9.081 -3.361 29.236 1.00 84.88 165 ARG A O 1
ATOM 1308 N N . ARG A 1 166 ? -9.762 -2.811 27.173 1.00 80.88 166 ARG A N 1
ATOM 1309 C CA . ARG A 1 166 ? -10.980 -2.089 27.590 1.00 80.88 166 ARG A CA 1
ATOM 1310 C C . ARG A 1 166 ? -12.248 -2.940 27.558 1.00 80.88 166 ARG A C 1
ATOM 1312 O O . ARG A 1 166 ? -13.257 -2.518 28.116 1.00 80.88 166 ARG A O 1
ATOM 1319 N N . THR A 1 167 ? -12.223 -4.093 26.895 1.00 76.81 167 THR A N 1
ATOM 1320 C CA . THR A 1 167 ? -13.365 -5.009 26.870 1.00 76.81 167 THR A CA 1
ATOM 1321 C C . THR A 1 167 ? -13.345 -5.802 28.176 1.00 76.81 167 THR A C 1
ATOM 1323 O O . THR A 1 167 ? -12.348 -6.472 28.439 1.00 76.81 167 THR A O 1
ATOM 1326 N N . PRO A 1 168 ? -14.382 -5.705 29.031 1.00 71.62 168 PRO A N 1
ATOM 1327 C CA . PRO A 1 168 ? -14.417 -6.476 30.267 1.00 71.62 168 PRO A CA 1
ATOM 1328 C C . PRO A 1 168 ? -14.334 -7.973 29.933 1.00 71.62 168 PRO A C 1
ATOM 1330 O O . PRO A 1 168 ? -14.918 -8.392 28.926 1.00 71.62 168 PRO A O 1
ATOM 1333 N N . PRO A 1 169 ? -13.616 -8.776 30.738 1.00 67.56 169 PRO A N 1
ATOM 1334 C CA . PRO A 1 169 ? -13.526 -10.209 30.505 1.00 67.56 169 PRO A CA 1
ATOM 1335 C C . PRO A 1 169 ? -14.941 -10.789 30.466 1.00 67.56 169 PRO A C 1
ATOM 1337 O O . PRO A 1 169 ? -15.734 -10.583 31.386 1.00 67.56 169 PRO A O 1
ATOM 1340 N N . VAL A 1 170 ? -15.273 -11.488 29.380 1.00 69.94 170 VAL A N 1
ATOM 1341 C CA . VAL A 1 170 ? -16.520 -12.249 29.294 1.00 69.94 170 VAL A CA 1
ATOM 1342 C C . VAL A 1 170 ? -16.356 -13.443 30.224 1.00 69.94 170 VAL A C 1
ATOM 1344 O O . VAL A 1 170 ? -15.756 -14.454 29.865 1.00 69.94 170 VAL A O 1
ATOM 1347 N N . VAL A 1 171 ? -16.825 -13.292 31.461 1.00 77.38 171 VAL A N 1
ATOM 1348 C CA . VAL A 1 171 ? -16.874 -14.389 32.425 1.00 77.38 171 VAL A CA 1
ATOM 1349 C C . VAL A 1 171 ? -18.018 -15.301 32.003 1.00 77.38 171 VAL A C 1
ATOM 1351 O O . VAL A 1 171 ? -19.189 -14.951 32.140 1.00 77.38 171 VAL A O 1
ATOM 1354 N N . TYR A 1 172 ? -17.677 -16.469 31.460 1.00 70.31 172 TYR A N 1
ATOM 1355 C CA . TYR A 1 172 ? -18.643 -17.541 31.264 1.00 70.31 172 TYR A CA 1
ATOM 1356 C C . TYR A 1 172 ? -19.041 -18.063 32.640 1.00 70.31 172 TYR A C 1
ATOM 1358 O O . TYR A 1 172 ? -18.276 -18.771 33.292 1.00 70.31 172 TYR A O 1
ATOM 1366 N N . ILE A 1 173 ? -20.226 -17.680 33.103 1.00 68.75 173 ILE A N 1
ATOM 1367 C CA . ILE A 1 173 ? -20.817 -18.274 34.297 1.00 68.75 173 ILE A CA 1
ATOM 1368 C C . ILE A 1 173 ? -21.362 -19.636 33.855 1.00 68.75 173 ILE A C 1
ATOM 1370 O O . ILE A 1 173 ? -22.243 -19.655 32.989 1.00 68.75 173 ILE A O 1
ATOM 1374 N N . PRO A 1 174 ? -20.854 -20.770 34.376 1.00 65.38 174 PRO A N 1
ATOM 1375 C CA . PRO A 1 174 ? -21.477 -22.058 34.118 1.00 65.38 174 PRO A CA 1
ATOM 1376 C C . PRO A 1 174 ? -22.919 -21.975 34.618 1.00 65.38 174 PRO A C 1
ATOM 1378 O O . PRO A 1 174 ? -23.169 -21.819 35.814 1.00 65.38 174 PRO A O 1
ATOM 1381 N N . GLY A 1 175 ? -23.871 -22.000 33.683 1.00 70.50 175 GLY A N 1
ATOM 1382 C CA . GLY A 1 175 ? -25.283 -22.071 34.027 1.00 70.50 175 GLY A CA 1
ATOM 1383 C C . GLY A 1 175 ? -25.527 -23.333 34.858 1.00 70.50 175 GLY A C 1
ATOM 1384 O O . GLY A 1 175 ? -24.864 -24.346 34.612 1.00 70.50 175 GLY A O 1
ATOM 1385 N N . PRO A 1 176 ? -26.433 -23.299 35.850 1.00 66.62 176 PRO A N 1
ATOM 1386 C CA . PRO A 1 176 ? -26.772 -24.487 36.614 1.00 66.62 176 PRO A CA 1
ATOM 1387 C C . PRO A 1 176 ? -27.186 -25.579 35.630 1.00 66.62 176 PRO A C 1
ATOM 1389 O O . PRO A 1 176 ? -28.147 -25.412 34.878 1.00 66.62 176 PRO A O 1
ATOM 1392 N N . MET A 1 177 ? -26.418 -26.671 35.603 1.00 54.69 177 MET A N 1
ATOM 1393 C CA . MET A 1 177 ? -26.748 -27.865 34.836 1.00 54.69 177 MET A CA 1
ATOM 1394 C C . MET A 1 177 ? -28.000 -28.481 35.460 1.00 54.69 177 MET A C 1
ATOM 1396 O O . MET A 1 177 ? -27.932 -29.358 36.318 1.00 54.69 177 MET A O 1
ATOM 1400 N N . GLY A 1 178 ? -29.158 -27.952 35.071 1.00 57.06 178 GLY A N 1
ATOM 1401 C CA . GLY A 1 178 ? -30.444 -28.565 35.329 1.00 57.06 178 GLY A CA 1
ATOM 1402 C C . GLY A 1 178 ? -30.470 -29.888 34.583 1.00 57.06 178 GLY A C 1
ATOM 1403 O O . GLY A 1 178 ? -30.559 -29.911 33.356 1.00 57.06 178 GLY A O 1
ATOM 1404 N N . TYR A 1 179 ? -30.347 -30.982 35.330 1.00 54.28 179 TYR A N 1
ATOM 1405 C CA . TYR A 1 179 ? -30.598 -32.330 34.845 1.00 54.28 179 TYR A CA 1
ATOM 1406 C C . TYR A 1 179 ? -31.963 -32.356 34.140 1.00 54.28 179 TYR A C 1
ATOM 1408 O O . TYR A 1 179 ? -32.997 -32.270 34.797 1.00 54.28 179 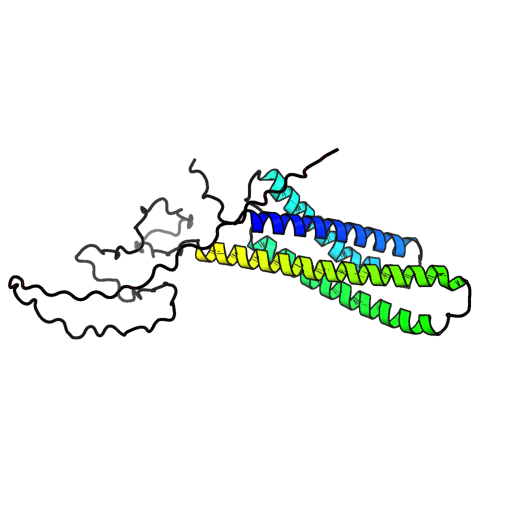TYR A O 1
ATOM 1416 N N . GLY A 1 180 ? -31.972 -32.453 32.807 1.00 53.91 180 GLY A N 1
ATOM 1417 C CA . GLY A 1 180 ? -33.163 -32.861 32.059 1.00 53.91 180 GLY A CA 1
ATOM 1418 C C . GLY A 1 180 ? -33.628 -31.990 30.892 1.00 53.91 180 GLY A C 1
ATOM 1419 O O . GLY A 1 180 ? -34.590 -32.396 30.244 1.00 53.91 180 GLY A O 1
ATOM 1420 N N . MET A 1 181 ? -33.003 -30.852 30.561 1.00 52.66 181 MET A N 1
ATOM 1421 C CA . MET A 1 181 ? -33.411 -30.123 29.346 1.00 52.66 181 MET A CA 1
ATOM 1422 C C . MET A 1 181 ? -32.659 -30.610 28.095 1.00 52.66 181 MET A C 1
ATOM 1424 O O . MET A 1 181 ? -31.426 -30.624 28.096 1.00 52.66 181 MET A O 1
ATOM 1428 N N . PRO A 1 182 ? -33.373 -31.006 27.020 1.00 54.44 182 PRO A N 1
ATOM 1429 C CA . PRO A 1 182 ? -32.755 -31.348 25.745 1.00 54.44 182 PRO A CA 1
ATOM 1430 C C . PRO A 1 182 ? -32.040 -30.122 25.150 1.00 54.44 182 PRO A C 1
ATOM 1432 O O . PRO A 1 182 ? -32.404 -28.988 25.468 1.00 54.44 182 PRO A O 1
ATOM 1435 N N . PRO A 1 183 ? -31.026 -30.323 24.290 1.00 52.06 183 PRO A N 1
ATOM 1436 C CA . PRO A 1 183 ? -30.177 -29.260 23.765 1.00 52.06 183 PRO A CA 1
ATOM 1437 C C . PRO A 1 183 ? -30.951 -28.392 22.763 1.00 52.06 183 PRO A C 1
ATOM 1439 O O . PRO A 1 183 ? -30.805 -28.517 21.550 1.00 52.06 183 PRO A O 1
ATOM 1442 N N . THR A 1 184 ? -31.795 -27.491 23.255 1.00 53.00 184 THR A N 1
ATOM 1443 C CA . THR A 1 184 ? -32.357 -26.417 22.440 1.00 53.00 184 THR A CA 1
ATOM 1444 C C . THR A 1 184 ? -31.306 -25.327 22.314 1.00 53.00 184 THR A C 1
ATOM 1446 O O . THR A 1 184 ? -31.041 -24.608 23.273 1.00 53.00 184 THR A O 1
ATOM 1449 N N . SER A 1 185 ? -30.679 -25.280 21.135 1.00 55.66 185 SER A N 1
ATOM 1450 C CA . SER A 1 185 ? -29.999 -24.131 20.524 1.00 55.66 185 SER A CA 1
ATOM 1451 C C . SER A 1 185 ? -29.485 -23.079 21.511 1.00 55.66 185 SER A C 1
ATOM 1453 O O . SER A 1 185 ? -30.239 -22.207 21.945 1.00 55.66 185 SER A O 1
ATOM 1455 N N . GLN A 1 186 ? -28.183 -23.135 21.804 1.00 48.72 186 GLN A N 1
ATOM 1456 C CA . GLN A 1 186 ? -27.437 -22.063 22.459 1.00 48.72 186 GLN A CA 1
ATOM 1457 C C . GLN A 1 186 ? -27.653 -20.742 21.702 1.00 48.72 186 GLN A C 1
ATOM 1459 O O . GLN A 1 186 ? -26.935 -20.415 20.759 1.00 48.72 186 GLN A O 1
ATOM 1464 N N . GLN A 1 187 ? -28.660 -19.969 22.101 1.00 45.66 187 GLN A N 1
ATOM 1465 C CA . GLN A 1 187 ? -28.699 -18.551 21.793 1.00 45.66 187 GLN A CA 1
ATOM 1466 C C . GLN A 1 187 ? -27.671 -17.864 22.696 1.00 45.66 187 GLN A C 1
ATOM 1468 O O . GLN A 1 187 ? -27.679 -18.106 23.907 1.00 45.66 187 GLN A O 1
ATOM 1473 N N . PRO A 1 188 ? -26.809 -16.988 22.155 1.00 47.22 188 PRO A N 1
ATOM 1474 C CA . PRO A 1 188 ? -25.990 -16.111 22.973 1.00 47.22 188 PRO A CA 1
ATOM 1475 C C . PRO A 1 188 ? -26.932 -15.240 23.809 1.00 47.22 188 PRO A C 1
ATOM 1477 O O . PRO A 1 188 ? -27.536 -14.293 23.302 1.00 47.22 188 PRO A O 1
ATOM 1480 N N . GLN A 1 189 ? -27.107 -15.579 25.087 1.00 48.88 189 GLN A N 1
ATOM 1481 C CA . GLN A 1 189 ? -27.809 -14.709 26.017 1.00 48.88 189 GLN A CA 1
ATOM 1482 C C . GLN A 1 189 ? -26.938 -13.476 26.232 1.00 48.88 189 GLN A C 1
ATOM 1484 O O . GLN A 1 189 ? -25.945 -13.486 26.958 1.00 48.88 189 GLN A O 1
ATOM 1489 N N . HIS A 1 190 ? -27.305 -12.413 25.524 1.00 42.78 190 HIS A N 1
ATOM 1490 C CA . HIS A 1 190 ? -26.757 -11.080 25.680 1.00 42.78 190 HIS A CA 1
ATOM 1491 C C . HIS A 1 190 ? -27.054 -10.626 27.117 1.00 42.78 190 HIS A C 1
ATOM 1493 O O . HIS A 1 190 ? -28.169 -10.198 27.420 1.00 42.78 190 HIS A O 1
ATOM 1499 N N . PHE A 1 191 ? -26.070 -10.763 28.010 1.00 47.91 191 PHE A N 1
ATOM 1500 C CA . PHE A 1 191 ? -26.157 -10.319 29.401 1.00 47.91 191 PHE A CA 1
ATOM 1501 C C . PHE A 1 191 ? -26.386 -8.806 29.420 1.00 47.91 191 PHE A C 1
ATOM 1503 O O . PHE A 1 191 ? -25.472 -7.990 29.284 1.00 47.91 191 PHE A O 1
ATOM 1510 N N . SER A 1 192 ? -27.650 -8.421 29.541 1.00 43.12 192 SER A N 1
ATOM 1511 C CA . SER A 1 192 ? -28.021 -7.053 29.835 1.00 43.12 192 SER A CA 1
ATOM 1512 C C . SER A 1 192 ? -27.882 -6.867 31.339 1.00 43.12 192 SER A C 1
ATOM 1514 O O . SER A 1 192 ? -28.614 -7.469 32.111 1.00 43.12 192 SER A O 1
ATOM 1516 N N . GLN A 1 193 ? -26.970 -5.973 31.724 1.00 41.59 193 GLN A N 1
ATOM 1517 C CA . GLN A 1 193 ? -27.138 -5.123 32.901 1.00 41.59 193 GLN A CA 1
ATOM 1518 C C . GLN A 1 193 ? -26.974 -5.813 34.268 1.00 41.59 193 GLN A C 1
ATOM 1520 O O . GLN A 1 193 ? -27.898 -5.844 35.071 1.00 41.59 193 GLN A O 1
ATOM 1525 N N . TYR A 1 194 ? -25.745 -6.223 34.599 1.00 40.25 194 TYR A N 1
ATOM 1526 C CA . TYR A 1 194 ? -25.294 -6.094 35.988 1.00 40.25 194 TYR A CA 1
ATOM 1527 C C . TYR A 1 194 ? -24.748 -4.680 36.190 1.00 40.25 194 TYR A C 1
ATOM 1529 O O . TYR A 1 194 ? -23.917 -4.200 35.415 1.00 40.25 194 TYR A O 1
ATOM 1537 N N . GLY A 1 195 ? -25.310 -3.985 37.180 1.00 41.88 195 GLY A N 1
ATOM 1538 C CA . GLY A 1 195 ? -24.993 -2.603 37.514 1.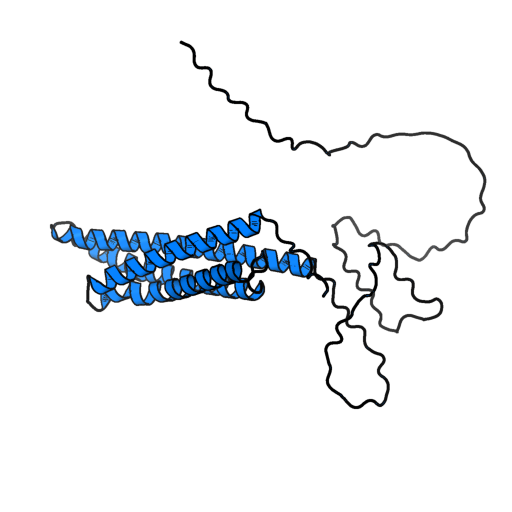00 41.88 195 GLY A CA 1
ATOM 1539 C C . GLY A 1 195 ? -23.499 -2.393 37.739 1.00 41.88 195 GLY A C 1
ATOM 1540 O O . GLY A 1 195 ? -22.801 -3.282 38.229 1.00 41.88 195 GLY A O 1
ATOM 1541 N N . ALA A 1 196 ? -23.034 -1.203 37.361 1.00 39.53 196 ALA A N 1
ATOM 1542 C CA . ALA A 1 196 ? -21.676 -0.732 37.570 1.00 39.53 196 ALA A CA 1
ATOM 1543 C C . ALA A 1 196 ? -21.254 -0.954 39.031 1.00 39.53 196 ALA A C 1
ATOM 1545 O O . ALA A 1 196 ? -21.617 -0.181 39.914 1.00 39.53 196 ALA A O 1
ATOM 1546 N N . HIS A 1 197 ? -20.502 -2.024 39.284 1.00 45.41 197 HIS A N 1
ATOM 1547 C CA . HIS A 1 197 ? -19.756 -2.162 40.522 1.00 45.41 197 HIS A CA 1
ATOM 1548 C C . HIS A 1 197 ? -18.569 -1.212 40.417 1.00 45.41 197 HIS A C 1
ATOM 1550 O O . HIS A 1 197 ? -17.785 -1.280 39.468 1.00 45.41 197 HIS A O 1
ATOM 1556 N N . ALA A 1 198 ? -18.488 -0.278 41.361 1.00 45.56 198 ALA A N 1
ATOM 1557 C CA . ALA A 1 198 ? -17.351 0.612 41.486 1.00 45.56 198 ALA A CA 1
ATOM 1558 C C . ALA A 1 198 ? -16.059 -0.223 41.618 1.00 45.56 198 ALA A C 1
ATOM 1560 O O . ALA A 1 198 ? -16.055 -1.225 42.344 1.00 45.56 198 ALA A O 1
ATOM 1561 N N . PRO A 1 199 ? -14.969 0.156 40.930 1.00 40.69 199 PRO A N 1
ATOM 1562 C CA . PRO A 1 199 ? -13.701 -0.551 41.038 1.00 40.69 199 PRO A CA 1
ATOM 1563 C C . PRO A 1 199 ? -13.213 -0.470 42.491 1.00 40.69 199 PRO A C 1
ATOM 1565 O O . PRO A 1 199 ? -12.975 0.620 43.003 1.00 40.69 199 PRO A O 1
ATOM 1568 N N . GLY A 1 200 ? -13.115 -1.623 43.159 1.00 52.91 200 GLY A N 1
ATOM 1569 C CA . GLY A 1 200 ? -12.646 -1.739 44.546 1.00 52.91 200 GLY A CA 1
ATOM 1570 C C . GLY A 1 200 ? -13.645 -2.330 45.544 1.00 52.91 200 GLY A C 1
ATOM 1571 O O . GLY A 1 200 ? -13.280 -2.525 46.699 1.00 52.91 200 GLY A O 1
ATOM 1572 N N . GLN A 1 201 ? -14.880 -2.644 45.144 1.00 47.91 201 GLN A N 1
ATOM 1573 C CA . GLN A 1 201 ? -15.818 -3.337 46.033 1.00 47.91 201 GLN A CA 1
ATOM 1574 C C . GLN A 1 201 ? -15.592 -4.860 45.942 1.00 47.91 201 GLN A C 1
ATOM 1576 O O . GLN A 1 201 ? -15.744 -5.421 44.852 1.00 47.91 201 GLN A O 1
ATOM 1581 N N . PRO A 1 202 ? -15.211 -5.542 47.041 1.00 50.62 202 PRO A N 1
ATOM 1582 C CA . PRO A 1 202 ? -15.124 -6.996 47.058 1.00 50.62 202 PRO A CA 1
ATOM 1583 C C . PRO A 1 202 ? -16.504 -7.581 46.750 1.00 50.62 202 PRO A C 1
ATOM 1585 O O . PRO A 1 202 ? -17.513 -7.137 47.297 1.00 50.62 202 PRO A O 1
ATOM 1588 N N . ILE A 1 203 ? -16.548 -8.569 45.855 1.00 51.12 203 ILE A N 1
ATOM 1589 C CA . ILE A 1 203 ? -17.765 -9.329 45.562 1.00 51.12 203 ILE A CA 1
ATOM 1590 C C . ILE A 1 203 ? -18.166 -10.036 46.858 1.00 51.12 203 ILE A C 1
ATOM 1592 O O . ILE A 1 203 ? -17.565 -11.037 47.245 1.00 51.12 203 ILE A O 1
ATOM 1596 N N . MET A 1 204 ? -19.155 -9.480 47.558 1.00 46.53 204 MET A N 1
ATOM 1597 C CA . MET A 1 204 ? -19.752 -10.124 48.717 1.00 46.53 204 MET A CA 1
ATOM 1598 C C . MET A 1 204 ? -20.648 -11.250 48.211 1.00 46.53 204 MET A C 1
ATOM 1600 O O . MET A 1 204 ? -21.744 -11.017 47.702 1.00 46.53 204 MET A O 1
ATOM 1604 N N . LEU A 1 205 ? -20.154 -12.483 48.318 1.00 52.59 205 LEU A N 1
ATOM 1605 C CA . LEU A 1 205 ? -20.997 -13.664 48.200 1.00 52.59 205 LEU A CA 1
ATOM 1606 C C . LEU A 1 205 ? -22.042 -13.634 49.332 1.00 52.59 205 LEU A C 1
ATOM 1608 O O . LEU A 1 205 ? -21.698 -13.260 50.458 1.00 52.59 205 LEU A O 1
ATOM 1612 N N . PRO A 1 206 ? -23.303 -14.018 49.066 1.00 50.00 206 PRO A N 1
ATOM 1613 C CA . PRO A 1 206 ? -24.310 -14.180 50.106 1.00 50.00 206 PRO A CA 1
ATOM 1614 C C . PRO A 1 206 ? -23.780 -15.072 51.233 1.00 50.00 206 PRO A C 1
ATOM 1616 O O . PRO A 1 206 ? -23.272 -16.170 50.992 1.00 50.00 206 PRO A O 1
ATOM 1619 N N . VAL A 1 207 ? -23.886 -14.579 52.468 1.00 47.84 207 VAL A N 1
ATOM 1620 C CA . VAL A 1 207 ? -23.452 -15.283 53.680 1.00 47.84 207 VAL A CA 1
ATOM 1621 C C . VAL A 1 207 ? -24.118 -16.663 53.722 1.00 47.84 207 VAL A C 1
ATOM 1623 O O . VAL A 1 207 ? -25.338 -16.759 53.815 1.00 47.84 207 VAL A O 1
ATOM 1626 N N . GLY A 1 208 ? -23.314 -17.728 53.625 1.00 57.34 208 GLY A N 1
ATOM 1627 C CA . GLY A 1 208 ? -23.763 -19.123 53.739 1.00 57.34 208 GLY A CA 1
ATOM 1628 C C . GLY A 1 208 ? -23.464 -20.031 52.541 1.00 57.34 208 GLY A C 1
ATOM 1629 O O . GLY A 1 208 ? -23.586 -21.246 52.676 1.00 57.34 208 GLY A O 1
ATOM 1630 N N . GLN A 1 209 ? -23.033 -19.501 51.391 1.00 53.44 209 GLN A N 1
ATOM 1631 C CA . GLN A 1 209 ? -22.589 -20.341 50.272 1.00 53.44 209 GLN A CA 1
ATOM 1632 C C . GLN A 1 209 ? -21.071 -20.523 50.287 1.00 53.44 209 GLN A C 1
ATOM 1634 O O . GLN A 1 209 ? -20.313 -19.591 50.024 1.00 53.44 209 GLN A O 1
ATOM 1639 N N . ALA A 1 210 ? -20.629 -21.749 50.581 1.00 58.59 210 ALA A N 1
ATOM 1640 C CA . ALA A 1 210 ? -19.248 -22.150 50.356 1.00 58.59 210 ALA A CA 1
ATOM 1641 C C . ALA A 1 210 ? -18.935 -22.043 48.850 1.00 58.59 210 ALA A C 1
ATOM 1643 O O . ALA A 1 210 ? -19.745 -22.500 48.033 1.00 58.59 210 ALA A O 1
ATOM 1644 N N . PRO A 1 211 ? -17.798 -21.442 48.457 1.00 56.19 211 PRO A N 1
ATOM 1645 C CA . PRO A 1 211 ? -17.402 -21.399 47.059 1.00 56.19 211 PRO A CA 1
ATOM 1646 C C . PRO A 1 211 ? -17.295 -22.833 46.508 1.00 56.19 211 PRO A C 1
ATOM 1648 O O . PRO A 1 211 ? -16.842 -23.727 47.229 1.00 56.19 211 PRO A O 1
ATOM 1651 N N . PRO A 1 212 ? -17.707 -23.080 45.250 1.00 60.25 212 PRO A N 1
ATOM 1652 C CA . PRO A 1 212 ? -17.580 -24.395 44.635 1.00 60.25 212 PRO A CA 1
ATOM 1653 C C . PRO A 1 212 ? -16.132 -24.885 44.719 1.00 60.25 212 PRO A C 1
ATOM 1655 O O . PRO A 1 212 ? -15.198 -24.127 44.440 1.00 60.25 212 PRO A O 1
ATOM 1658 N N . ALA A 1 213 ? -15.939 -26.153 45.090 1.00 52.09 213 ALA A N 1
ATOM 1659 C CA . ALA A 1 213 ? -14.622 -26.779 45.086 1.00 52.09 213 ALA A CA 1
ATOM 1660 C C . ALA A 1 213 ? -14.011 -26.658 43.677 1.00 52.09 213 ALA A C 1
ATOM 1662 O O . ALA A 1 213 ? -14.557 -27.192 42.714 1.00 52.09 213 ALA A O 1
ATOM 1663 N N . GLY A 1 214 ? -12.916 -25.901 43.557 1.00 60.06 214 GLY A N 1
ATOM 1664 C CA . GLY A 1 214 ? -12.268 -25.580 42.279 1.00 60.06 214 GLY A CA 1
ATOM 1665 C C . GLY A 1 214 ? -12.337 -24.109 41.853 1.00 60.06 214 GLY A C 1
ATOM 1666 O O . GLY A 1 214 ? -11.804 -23.769 40.798 1.00 60.06 214 GLY A O 1
ATOM 1667 N N . TYR A 1 215 ? -12.945 -23.216 42.644 1.00 47.44 215 TYR A N 1
ATOM 1668 C CA . TYR A 1 215 ? -12.916 -21.781 42.352 1.00 47.44 215 TYR A CA 1
ATOM 1669 C C . TYR A 1 215 ? -11.509 -21.201 42.577 1.00 47.44 215 TYR A C 1
ATOM 1671 O O . TYR A 1 215 ? -11.114 -20.894 43.701 1.00 47.44 215 TYR A O 1
ATOM 1679 N N . VAL A 1 216 ? -10.742 -21.045 41.498 1.00 53.62 216 VAL A N 1
ATOM 1680 C CA . VAL A 1 216 ? -9.474 -20.307 41.511 1.00 53.62 216 VAL A CA 1
ATOM 1681 C C . VAL A 1 216 ? -9.796 -18.838 41.251 1.00 53.62 216 VAL A C 1
ATOM 1683 O O . VAL A 1 216 ? -10.268 -18.479 40.172 1.00 53.62 216 VAL A O 1
ATOM 1686 N N . ALA A 1 217 ? -9.575 -17.974 42.242 1.00 46.81 217 ALA A N 1
ATOM 1687 C CA . ALA A 1 217 ? -9.732 -16.535 42.070 1.00 46.81 217 ALA A CA 1
ATOM 1688 C C . ALA A 1 217 ? -8.643 -16.018 41.115 1.00 46.81 217 ALA A C 1
ATOM 1690 O O . ALA A 1 217 ? -7.511 -15.759 41.521 1.00 46.81 217 ALA A O 1
ATOM 1691 N N . TYR A 1 218 ? -8.971 -15.882 39.830 1.00 44.50 218 TYR A N 1
ATOM 1692 C CA . TYR A 1 218 ? -8.084 -15.240 38.866 1.00 44.50 218 TYR A CA 1
ATOM 1693 C C . TYR A 1 218 ? -8.036 -13.735 39.144 1.00 44.50 218 TYR A C 1
ATOM 1695 O O . TYR A 1 218 ? -8.885 -12.964 38.699 1.00 44.50 218 TYR A O 1
ATOM 1703 N N . SER A 1 219 ? -7.021 -13.318 39.899 1.00 39.00 219 SER A N 1
ATOM 1704 C CA . SER A 1 219 ? -6.627 -11.917 40.025 1.00 39.00 219 SER A CA 1
ATOM 1705 C C . SER A 1 219 ? -5.981 -11.464 38.712 1.00 39.00 219 SER A C 1
ATOM 1707 O O . SER A 1 219 ? -4.790 -11.666 38.490 1.00 39.00 219 SER A O 1
ATOM 1709 N N . TYR A 1 220 ? -6.772 -10.874 37.814 1.00 40.97 220 TYR A N 1
ATOM 1710 C CA . TYR A 1 220 ? -6.252 -10.112 36.675 1.00 40.97 220 TYR A CA 1
ATOM 1711 C C . TYR A 1 220 ? -6.264 -8.621 37.021 1.00 40.97 220 TYR A C 1
ATOM 1713 O O . TYR A 1 220 ? -7.153 -7.871 36.624 1.00 40.97 220 TYR A O 1
ATOM 1721 N N . GLY A 1 221 ? -5.262 -8.203 37.790 1.00 45.22 221 GLY A N 1
ATOM 1722 C CA . GLY A 1 221 ? -4.833 -6.809 37.884 1.00 45.22 221 GLY A CA 1
ATOM 1723 C C . GLY A 1 221 ? -3.512 -6.618 37.130 1.00 45.22 221 GLY A C 1
ATOM 1724 O O . GLY A 1 221 ? -2.762 -7.586 36.975 1.00 45.22 221 GLY A O 1
ATOM 1725 N N . PRO A 1 222 ? -3.190 -5.405 36.649 1.00 40.50 222 PRO A N 1
ATOM 1726 C CA . PRO A 1 222 ? -1.841 -5.124 36.188 1.00 40.50 222 PRO A CA 1
ATOM 1727 C C . PRO A 1 222 ? -0.896 -5.297 37.383 1.00 40.50 222 PRO A C 1
ATOM 1729 O O . PRO A 1 222 ? -1.014 -4.584 38.377 1.00 40.50 222 PRO A O 1
ATOM 1732 N N . GLN A 1 223 ? 0.011 -6.273 37.304 1.00 43.22 223 GLN A N 1
ATOM 1733 C CA . GLN A 1 223 ? 1.170 -6.342 38.188 1.00 43.22 223 GLN A CA 1
ATOM 1734 C C . GLN A 1 223 ? 2.081 -5.166 37.839 1.00 43.22 223 GLN A C 1
ATOM 1736 O O . GLN A 1 223 ? 3.026 -5.291 37.061 1.00 43.22 223 GLN A O 1
ATOM 1741 N N . ASP A 1 224 ? 1.784 -4.001 38.406 1.00 43.56 224 ASP A N 1
ATOM 1742 C CA . ASP A 1 224 ? 2.817 -3.003 38.617 1.00 43.56 224 ASP A CA 1
ATOM 1743 C C . ASP A 1 224 ? 3.853 -3.663 39.532 1.00 43.56 224 ASP A C 1
ATOM 1745 O O . ASP A 1 224 ? 3.516 -4.131 40.618 1.00 43.56 224 ASP A O 1
ATOM 1749 N N . GLY A 1 225 ? 5.097 -3.776 39.060 1.00 46.69 225 GLY A N 1
ATOM 1750 C CA . GLY A 1 225 ? 6.201 -4.528 39.671 1.00 46.69 225 GLY A CA 1
ATOM 1751 C C . GLY A 1 225 ? 6.703 -4.005 41.023 1.00 46.69 225 GLY A C 1
ATOM 1752 O O . GLY A 1 225 ? 7.902 -4.030 41.292 1.00 46.69 225 GLY A O 1
ATOM 1753 N N . ARG A 1 226 ? 5.815 -3.519 41.891 1.00 45.88 226 ARG A N 1
ATOM 1754 C CA . ARG A 1 226 ? 6.098 -3.256 43.297 1.00 45.88 226 ARG A CA 1
ATOM 1755 C C . ARG A 1 226 ? 5.759 -4.510 44.090 1.00 45.88 226 ARG A C 1
ATOM 1757 O O . ARG A 1 226 ? 4.596 -4.792 44.338 1.00 45.88 226 ARG A O 1
ATOM 1764 N N . ALA A 1 227 ? 6.820 -5.248 44.411 1.00 43.25 227 ALA A N 1
ATOM 1765 C CA . ALA A 1 227 ? 6.936 -6.274 45.442 1.00 43.25 227 ALA A CA 1
ATOM 1766 C C . ALA A 1 227 ? 5.606 -6.731 46.064 1.00 43.25 227 ALA A C 1
ATOM 1768 O O . ALA A 1 227 ? 5.048 -6.082 46.948 1.00 43.25 227 ALA A O 1
ATOM 1769 N N . SER A 1 228 ? 5.149 -7.905 45.638 1.00 45.22 228 SER A N 1
ATOM 1770 C CA . SER A 1 228 ? 4.191 -8.718 46.371 1.00 45.22 228 SER A CA 1
ATOM 1771 C C . SER A 1 228 ? 4.749 -9.020 47.765 1.00 45.22 228 SER A C 1
ATOM 1773 O O . SER A 1 228 ? 5.505 -9.975 47.941 1.00 45.22 228 SER A O 1
ATOM 1775 N N . GLN A 1 229 ? 4.393 -8.202 48.758 1.00 47.53 229 GLN A N 1
ATOM 1776 C CA . GLN A 1 229 ? 4.418 -8.649 50.143 1.00 47.53 229 GLN A CA 1
ATOM 1777 C C . GLN A 1 229 ? 3.363 -9.745 50.271 1.00 47.53 229 GLN A C 1
ATOM 1779 O O . GLN A 1 229 ? 2.160 -9.509 50.191 1.00 47.53 229 GLN A O 1
ATOM 1784 N N . GLN A 1 230 ? 3.865 -10.965 50.388 1.00 46.91 230 GLN A N 1
ATOM 1785 C CA . GLN A 1 230 ? 3.123 -12.159 50.732 1.00 46.91 230 GLN A CA 1
ATOM 1786 C C . GLN A 1 230 ? 2.399 -11.912 52.063 1.00 46.91 230 GLN A C 1
ATOM 1788 O O . GLN A 1 230 ? 3.035 -11.794 53.106 1.00 46.91 230 GLN A O 1
ATOM 1793 N N . TYR A 1 231 ? 1.076 -11.758 52.009 1.00 48.94 231 TYR A N 1
ATOM 1794 C CA . TYR A 1 231 ? 0.242 -11.624 53.199 1.00 48.94 231 TYR A CA 1
ATOM 1795 C C . TYR A 1 231 ? 0.104 -13.019 53.821 1.00 48.94 231 TYR A C 1
ATOM 1797 O O . TYR A 1 231 ? -0.571 -13.889 53.270 1.00 48.94 231 TYR A O 1
ATOM 1805 N N . ASP A 1 232 ? 0.817 -13.250 54.920 1.00 46.22 232 ASP A N 1
ATOM 1806 C CA . ASP A 1 232 ? 0.748 -14.483 55.701 1.00 46.22 232 ASP A CA 1
ATOM 1807 C C . ASP A 1 232 ? -0.531 -14.457 56.555 1.00 46.22 232 ASP A C 1
ATOM 1809 O O . ASP A 1 232 ? -0.705 -13.597 57.417 1.00 46.22 232 ASP A O 1
ATOM 1813 N N . ALA A 1 233 ? -1.471 -15.361 56.276 1.00 48.81 233 ALA A N 1
ATOM 1814 C CA . ALA A 1 233 ? -2.794 -15.397 56.906 1.00 48.81 233 ALA A CA 1
ATOM 1815 C C . ALA A 1 233 ? -2.811 -16.130 58.265 1.00 48.81 233 ALA A C 1
ATOM 1817 O O . ALA A 1 233 ? -3.872 -16.545 58.731 1.00 48.81 233 ALA A O 1
ATOM 1818 N N . SER A 1 234 ? -1.656 -16.323 58.903 1.00 48.31 234 SER A N 1
ATOM 1819 C CA . SER A 1 234 ? -1.515 -17.180 60.087 1.00 48.31 234 SER A CA 1
ATOM 1820 C C . SER A 1 234 ? -1.555 -16.458 61.446 1.00 48.31 234 SER A C 1
ATOM 1822 O O . SER A 1 234 ? -1.386 -17.100 62.481 1.00 48.31 234 SER A O 1
ATOM 1824 N N . THR A 1 235 ? -1.877 -15.162 61.503 1.00 48.03 235 THR A N 1
ATOM 1825 C CA . THR A 1 235 ? -1.981 -14.412 62.773 1.00 48.03 235 THR A CA 1
ATOM 1826 C C . THR A 1 235 ? -3.276 -13.605 62.890 1.00 48.03 235 THR A C 1
ATOM 1828 O O . THR A 1 235 ? -3.293 -12.379 62.849 1.00 48.03 235 THR A O 1
ATOM 1831 N N . VAL A 1 236 ? -4.399 -14.300 63.101 1.00 44.41 236 VAL A N 1
ATOM 1832 C CA . VAL A 1 236 ? -5.627 -13.674 63.619 1.00 44.41 236 VAL A CA 1
ATOM 1833 C C . VAL A 1 236 ? -5.569 -13.700 65.147 1.00 44.41 236 VAL A C 1
ATOM 1835 O O . VAL A 1 236 ? -5.844 -14.721 65.775 1.00 44.41 236 VAL A O 1
ATOM 1838 N N . SER A 1 237 ? -5.184 -12.578 65.754 1.00 53.50 237 SER A N 1
ATOM 1839 C CA . SER A 1 237 ? -5.372 -12.324 67.189 1.00 53.50 237 SER A CA 1
ATOM 1840 C C . SER A 1 237 ? -6.740 -11.667 67.443 1.00 53.50 237 SER A C 1
ATOM 1842 O O . SER A 1 237 ? -7.212 -10.912 66.590 1.00 53.50 237 SER A O 1
ATOM 1844 N N . PRO A 1 238 ? -7.398 -11.936 68.589 1.00 59.72 238 PRO A N 1
ATOM 1845 C CA . PRO A 1 238 ? -8.663 -11.295 68.952 1.00 59.72 238 PRO A CA 1
ATOM 1846 C C . PRO A 1 238 ? -8.487 -9.781 69.194 1.00 59.72 238 PRO A C 1
ATOM 1848 O O . PRO A 1 238 ? -7.374 -9.331 69.480 1.00 59.72 238 PRO A O 1
ATOM 1851 N N . PRO A 1 239 ? -9.567 -8.983 69.083 1.00 54.31 239 PRO A N 1
ATOM 1852 C CA . PRO A 1 239 ? -9.481 -7.527 69.121 1.00 54.31 239 PRO A CA 1
ATOM 1853 C C . PRO A 1 239 ? -9.110 -7.023 70.526 1.00 54.31 239 PRO A C 1
ATOM 1855 O O . PRO A 1 239 ? -9.758 -7.418 71.500 1.00 54.31 239 PRO A O 1
ATOM 1858 N N . PRO A 1 240 ? -8.120 -6.123 70.661 1.00 49.91 240 PRO A N 1
ATOM 1859 C CA . PRO A 1 240 ? -7.885 -5.409 71.907 1.00 49.91 240 PRO A CA 1
ATOM 1860 C C . PRO A 1 240 ? -8.907 -4.282 72.088 1.00 49.91 240 PRO A C 1
ATOM 1862 O O . PRO A 1 240 ? -9.209 -3.538 71.155 1.00 49.91 240 PRO A O 1
ATOM 1865 N N . GLN A 1 241 ? -9.414 -4.171 73.314 1.00 48.78 241 GLN A N 1
ATOM 1866 C CA . GLN A 1 241 ? -10.238 -3.066 73.795 1.00 48.78 241 GLN A CA 1
ATOM 1867 C C . GLN A 1 241 ? -9.545 -1.710 73.615 1.00 48.78 241 GLN A C 1
ATOM 1869 O O . GLN A 1 241 ? -8.331 -1.586 73.756 1.00 48.78 241 GLN A O 1
ATOM 1874 N N . GLU A 1 242 ? -10.369 -0.702 73.352 1.00 45.03 242 GLU A N 1
ATOM 1875 C CA . GLU A 1 242 ? -10.029 0.711 73.214 1.00 45.03 242 GLU A CA 1
ATOM 1876 C C . GLU A 1 242 ? -9.554 1.321 74.549 1.00 45.03 242 GLU A C 1
ATOM 1878 O O . GLU A 1 242 ? -10.205 1.138 75.583 1.00 45.03 242 GLU A O 1
ATOM 1883 N N . PRO A 1 243 ? -8.455 2.096 74.535 1.00 44.34 243 PRO A N 1
ATOM 1884 C CA . PRO A 1 243 ? -8.390 3.293 75.367 1.00 44.34 243 PRO A CA 1
ATOM 1885 C C . PRO A 1 243 ? -8.057 4.561 74.564 1.00 44.34 243 PRO A C 1
ATOM 1887 O O . PRO A 1 243 ? -7.278 4.571 73.615 1.00 44.34 243 PRO A O 1
ATOM 1890 N N . SER A 1 244 ? -8.680 5.635 75.037 1.00 43.16 244 SER A N 1
ATOM 1891 C CA . SER A 1 244 ? -8.662 7.040 74.613 1.00 43.16 244 SER A CA 1
ATOM 1892 C C . SER A 1 244 ? -7.278 7.754 74.670 1.00 43.16 244 SER A C 1
ATOM 1894 O O . SER A 1 244 ? -6.296 7.161 75.114 1.00 43.16 244 SER A O 1
ATOM 1896 N N . PRO A 1 245 ? -7.169 9.021 74.197 1.00 60.84 245 PRO A N 1
ATOM 1897 C CA . PRO A 1 245 ? -6.117 9.501 73.289 1.00 60.84 245 PRO A CA 1
ATOM 1898 C C . PRO A 1 245 ? -4.968 10.271 73.960 1.00 60.84 245 PRO A C 1
ATOM 1900 O O . PRO A 1 245 ? -5.183 10.926 74.975 1.00 60.84 245 PRO A O 1
ATOM 1903 N N . VAL A 1 246 ? -3.794 10.331 73.307 1.00 42.81 246 VAL A N 1
ATOM 1904 C CA . VAL A 1 246 ? -2.784 11.396 73.507 1.00 42.81 246 VAL A CA 1
ATOM 1905 C C . VAL A 1 246 ? -2.023 11.698 72.201 1.00 42.81 246 VAL A C 1
ATOM 1907 O O . VAL A 1 246 ? -1.552 10.805 71.505 1.00 42.81 246 VAL A O 1
ATOM 1910 N N . HIS A 1 247 ? -1.919 12.996 71.897 1.00 47.81 247 HIS A N 1
ATOM 1911 C CA . HIS A 1 247 ? -1.192 13.650 70.802 1.00 47.81 247 HIS A CA 1
ATOM 1912 C C . HIS A 1 247 ? 0.322 13.372 70.766 1.00 47.81 247 HIS A C 1
ATOM 1914 O O . HIS A 1 247 ? 0.960 13.462 71.809 1.00 47.81 247 HIS A O 1
ATOM 1920 N N . THR A 1 248 ? 0.937 13.294 69.574 1.00 42.03 248 THR A N 1
ATOM 1921 C CA . THR A 1 248 ? 2.006 14.238 69.151 1.00 42.03 248 THR A CA 1
ATOM 1922 C C . THR A 1 248 ? 2.315 14.155 67.650 1.00 42.03 248 THR A C 1
ATOM 1924 O O . THR A 1 248 ? 2.164 13.119 67.013 1.00 42.03 248 THR A O 1
ATOM 1927 N N . ALA A 1 249 ? 2.705 15.302 67.097 1.00 48.22 249 ALA A N 1
ATOM 1928 C CA . ALA A 1 249 ? 2.952 15.593 65.691 1.00 48.22 249 ALA A CA 1
ATOM 1929 C C . ALA A 1 249 ? 4.232 14.959 65.121 1.00 48.22 249 ALA A C 1
ATOM 1931 O O . ALA A 1 249 ? 5.237 14.894 65.821 1.00 48.22 249 ALA A O 1
ATOM 1932 N N . TYR A 1 250 ? 4.230 14.653 63.817 1.00 41.25 250 TYR A N 1
ATOM 1933 C CA . TYR A 1 250 ? 5.380 14.908 62.940 1.00 41.25 250 TYR A CA 1
ATOM 1934 C C . TYR A 1 250 ? 4.961 14.918 61.462 1.00 41.25 250 TYR A C 1
ATOM 1936 O O . TYR A 1 250 ? 4.402 13.955 60.941 1.00 41.25 250 TYR A O 1
ATOM 1944 N N . THR A 1 251 ? 5.237 16.034 60.796 1.00 52.44 251 THR A N 1
ATOM 1945 C CA . THR A 1 251 ? 5.120 16.244 59.349 1.00 52.44 251 THR A CA 1
ATOM 1946 C C . THR A 1 251 ? 6.347 15.649 58.653 1.00 52.44 251 THR A C 1
ATOM 1948 O O . THR A 1 251 ? 7.462 15.802 59.155 1.00 52.44 251 THR A O 1
ATOM 1951 N N . PRO A 1 252 ? 6.194 15.073 57.452 1.00 55.19 252 PRO A N 1
ATOM 1952 C CA . PRO A 1 252 ? 7.057 15.541 56.371 1.00 55.19 252 PRO A CA 1
ATOM 1953 C C . PRO A 1 252 ? 6.278 15.825 55.085 1.00 55.19 252 PRO A C 1
ATOM 1955 O O . PRO A 1 252 ? 5.442 15.048 54.631 1.00 55.19 252 PRO A O 1
ATOM 1958 N N . ALA A 1 253 ? 6.604 16.973 54.500 1.00 53.25 253 ALA A N 1
ATOM 1959 C CA . ALA A 1 253 ? 6.175 17.404 53.184 1.00 53.25 253 ALA A CA 1
ATOM 1960 C C . ALA A 1 253 ? 6.682 16.434 52.105 1.00 53.25 253 ALA A C 1
ATOM 1962 O O . ALA A 1 253 ? 7.881 16.165 52.028 1.00 53.25 253 ALA A O 1
ATOM 1963 N N . HIS A 1 254 ? 5.786 15.955 51.242 1.00 47.97 254 HIS A N 1
ATOM 1964 C CA . HIS A 1 254 ? 6.163 15.254 50.019 1.00 47.97 254 HIS A CA 1
ATOM 1965 C C . HIS A 1 254 ? 5.476 15.918 48.826 1.00 47.97 254 HIS A C 1
ATOM 1967 O O . HIS A 1 254 ? 4.259 16.076 48.802 1.00 47.97 254 HIS A O 1
ATOM 1973 N N . GLY A 1 255 ? 6.307 16.366 47.885 1.00 46.75 255 GLY A N 1
ATOM 1974 C CA . GLY A 1 255 ? 5.986 17.365 46.875 1.00 46.75 255 GLY A CA 1
ATOM 1975 C C . GLY A 1 255 ? 4.980 16.942 45.807 1.00 46.75 255 GLY A C 1
ATOM 1976 O O . GLY A 1 255 ? 5.004 15.820 45.294 1.00 46.75 255 GLY A O 1
ATOM 1977 N N . ASP A 1 256 ? 4.156 17.922 45.449 1.00 49.66 256 ASP A N 1
ATOM 1978 C CA . ASP A 1 256 ? 3.321 17.973 44.258 1.00 49.66 256 ASP A CA 1
ATOM 1979 C C . ASP A 1 256 ? 4.186 18.134 42.998 1.00 49.66 256 ASP A C 1
ATOM 1981 O O . ASP A 1 256 ? 4.813 19.167 42.780 1.00 49.66 256 ASP A O 1
ATOM 1985 N N . TRP A 1 257 ? 4.174 17.126 42.124 1.00 53.78 257 TRP A N 1
ATOM 1986 C CA . TRP A 1 257 ? 4.795 17.170 40.789 1.00 53.78 257 TRP A CA 1
ATOM 1987 C C . TRP A 1 257 ? 3.774 17.382 39.661 1.00 53.78 257 TRP A C 1
ATOM 1989 O O . TRP A 1 257 ? 3.991 16.982 38.517 1.00 53.78 257 TRP A O 1
ATOM 1999 N N . ARG A 1 258 ? 2.628 18.001 39.952 1.00 47.44 258 ARG A N 1
ATOM 2000 C CA . ARG A 1 258 ? 1.638 18.366 38.931 1.00 47.44 258 ARG A CA 1
ATOM 2001 C C . ARG A 1 258 ? 1.635 19.873 38.743 1.00 47.44 258 ARG A C 1
ATOM 2003 O O . ARG A 1 258 ? 1.013 20.559 39.537 1.00 47.44 258 ARG A O 1
ATOM 2010 N N . ASN A 1 259 ? 2.330 20.351 37.706 1.00 50.53 259 ASN A N 1
ATOM 2011 C CA . ASN A 1 259 ? 1.903 21.429 36.795 1.00 50.53 259 ASN A CA 1
ATOM 2012 C C . ASN A 1 259 ? 3.101 21.977 36.004 1.00 50.53 259 ASN A C 1
ATOM 2014 O O . ASN A 1 259 ? 3.781 22.893 36.452 1.00 50.53 259 ASN A O 1
ATOM 2018 N N . SER A 1 260 ? 3.329 21.463 34.794 1.00 46.25 260 SER A N 1
ATOM 2019 C CA . SER A 1 260 ? 4.145 22.158 33.786 1.00 46.25 260 SER A CA 1
ATOM 2020 C C . SER A 1 260 ? 3.866 21.643 32.371 1.00 46.25 260 SER A C 1
ATOM 2022 O O . SER A 1 260 ? 4.715 21.055 31.719 1.00 46.25 260 SER A O 1
ATOM 2024 N N . TYR A 1 261 ? 2.658 21.899 31.868 1.00 42.50 261 TYR A N 1
ATOM 2025 C CA . TYR A 1 261 ? 2.439 22.045 30.426 1.00 42.50 261 TYR A CA 1
ATOM 2026 C C . TYR A 1 261 ? 1.479 23.209 30.199 1.00 42.50 261 TYR A C 1
ATOM 2028 O O . TYR A 1 261 ? 0.264 23.044 30.132 1.00 42.50 261 TYR A O 1
ATOM 2036 N N . GLN A 1 262 ? 2.056 24.404 30.113 1.00 51.94 262 GLN A N 1
ATOM 2037 C CA . GLN A 1 262 ? 1.390 25.605 29.636 1.00 51.94 262 GLN A CA 1
ATOM 2038 C C . GLN A 1 262 ? 1.997 25.922 28.263 1.00 51.94 262 GLN A C 1
ATOM 2040 O O . GLN A 1 262 ? 3.174 26.278 28.200 1.00 51.94 262 GLN A O 1
ATOM 2045 N N . PRO A 1 263 ? 1.276 25.713 27.147 1.00 54.53 263 PRO A N 1
ATOM 2046 C CA . PRO A 1 263 ? 1.796 26.067 25.835 1.00 54.53 263 PRO A CA 1
ATOM 2047 C C . PRO A 1 263 ? 1.882 27.592 25.708 1.00 54.53 263 PRO A C 1
ATOM 2049 O O . PRO A 1 263 ? 0.937 28.315 26.027 1.00 54.53 263 PRO A O 1
ATOM 2052 N N . ALA A 1 264 ? 3.043 28.061 25.254 1.00 51.00 264 ALA A N 1
ATOM 2053 C CA . ALA A 1 264 ? 3.330 29.464 25.003 1.00 51.00 264 ALA A CA 1
ATOM 2054 C C . ALA A 1 264 ? 2.361 30.045 23.960 1.00 51.00 264 ALA A C 1
ATOM 2056 O O . ALA A 1 264 ? 2.226 29.519 22.854 1.00 51.00 264 ALA A O 1
ATOM 2057 N N . GLN A 1 265 ? 1.701 31.149 24.312 1.00 48.28 265 GLN A N 1
ATOM 2058 C CA . GLN A 1 265 ? 1.019 32.015 23.355 1.00 48.28 265 GLN A CA 1
ATOM 2059 C C . GLN A 1 265 ? 2.080 32.783 22.561 1.00 48.28 265 GLN A C 1
ATOM 2061 O O . GLN A 1 265 ? 2.824 33.584 23.123 1.00 48.28 265 GLN A O 1
ATOM 2066 N N . ALA A 1 266 ? 2.153 32.535 21.256 1.00 49.84 266 ALA A N 1
ATOM 2067 C CA . ALA A 1 266 ? 2.947 33.336 20.337 1.00 49.84 266 ALA A CA 1
ATOM 2068 C C . ALA A 1 266 ? 2.211 34.656 20.052 1.00 49.84 266 ALA A C 1
ATOM 2070 O O . ALA A 1 266 ? 1.256 34.692 19.276 1.00 49.84 266 ALA A O 1
ATOM 2071 N N . SER A 1 267 ? 2.643 35.740 20.695 1.00 52.25 267 SER A N 1
ATOM 2072 C CA . SER A 1 267 ? 2.287 37.111 20.334 1.00 52.25 267 SER A CA 1
ATOM 2073 C C . SER A 1 267 ? 3.295 37.638 19.309 1.00 52.25 267 SER A C 1
ATOM 2075 O O . SER A 1 267 ? 4.424 37.990 19.636 1.00 52.25 267 SER A O 1
ATOM 2077 N N . GLY A 1 268 ? 2.882 37.686 18.044 1.00 55.69 268 GLY A N 1
ATOM 2078 C CA . GLY A 1 268 ? 3.623 38.342 16.970 1.00 55.69 268 GLY A CA 1
ATOM 2079 C C . GLY A 1 268 ? 2.706 39.293 16.212 1.00 55.69 268 GLY A C 1
ATOM 2080 O O . GLY A 1 268 ? 2.061 38.885 15.253 1.00 55.69 268 GLY A O 1
ATOM 2081 N N . GLN A 1 269 ? 2.634 40.551 16.653 1.00 55.62 269 GLN A N 1
ATOM 2082 C CA . GLN A 1 269 ? 2.141 41.660 15.832 1.00 55.62 269 GLN A CA 1
ATOM 2083 C C . GLN A 1 269 ? 3.337 42.301 15.112 1.00 55.62 269 GLN A C 1
ATOM 2085 O O . GLN A 1 269 ? 4.283 42.714 15.786 1.00 55.62 269 GLN A O 1
ATOM 2090 N N . PRO A 1 270 ? 3.323 42.425 13.775 1.00 65.12 270 PRO A N 1
ATOM 2091 C CA . PRO A 1 270 ? 4.293 43.246 13.068 1.00 65.12 270 PRO A CA 1
ATOM 2092 C C . PRO A 1 270 ? 3.918 44.728 13.187 1.00 65.12 270 PRO A C 1
ATOM 2094 O O . PRO A 1 270 ? 2.816 45.147 12.835 1.00 65.12 270 PRO A O 1
ATOM 2097 N N . ASN A 1 271 ? 4.867 45.506 13.701 1.00 61.72 271 ASN A N 1
ATOM 2098 C CA . ASN A 1 271 ? 4.842 46.961 13.738 1.00 61.72 271 ASN A CA 1
ATOM 2099 C C . ASN A 1 271 ? 5.205 47.486 12.340 1.00 61.72 271 ASN A C 1
ATOM 2101 O O . ASN A 1 271 ? 6.281 47.172 11.831 1.00 61.72 271 ASN A O 1
ATOM 2105 N N . VAL A 1 272 ? 4.309 48.251 11.718 1.00 64.19 272 VAL A N 1
ATOM 2106 C CA . VAL A 1 272 ? 4.543 48.932 10.438 1.00 64.19 272 VAL A CA 1
ATOM 2107 C C . VAL A 1 272 ? 4.566 50.433 10.733 1.00 64.19 272 VAL A C 1
ATOM 2109 O O . VAL A 1 272 ? 3.518 51.049 10.903 1.00 64.19 272 VAL A O 1
ATOM 2112 N N . GLY A 1 273 ? 5.767 50.997 10.860 1.00 64.50 273 GLY A N 1
ATOM 2113 C CA . GLY A 1 273 ? 6.041 52.433 10.713 1.00 64.50 273 GLY A CA 1
ATOM 2114 C C . GLY A 1 273 ? 6.874 52.590 9.439 1.00 64.50 273 GLY A C 1
ATOM 2115 O O . GLY A 1 273 ? 7.790 51.796 9.237 1.00 64.50 273 GLY A O 1
ATOM 2116 N N . ALA A 1 274 ? 6.391 53.343 8.448 1.00 55.34 274 ALA A N 1
ATOM 2117 C CA . ALA A 1 274 ? 6.488 54.804 8.318 1.00 55.34 274 ALA A CA 1
ATOM 2118 C C . ALA A 1 274 ? 7.867 55.219 7.792 1.00 55.34 274 ALA A C 1
ATOM 2120 O O . ALA A 1 274 ? 8.858 55.033 8.528 1.00 55.34 274 ALA A O 1
#